Protein 4EZI (pdb70)

Secondary structure (DSSP, 8-state):
--EEEEEEEEEE-HHHHHHHHH---GGGSPP---EEEEEEEEEEE-TTS-EEEEEEEE---S-SSPEEEEEEE-----STT-SGGG--GGGHHHHIIIIIIT-------TTSTT---SS--TT-HHHHHHHHH--HHHHHHHHHTT--EEEEEEEEEETHHHHHHH----TTT-TTS---EEEEES----TTT--------TTHHHHHHHHHHHHHHHH--SS-HHHHBPTTHHHHHHH----S-HHHHHHHS-SSGGGGB-HHHHHHHHTT-STTHHHHHHHH----S--SS-EEEEE-TT-SSS-HHHH--HHHHHTT-S-EEEEES-SS--TTTTHHHHHHHHHHHHHHHHTS---

Nearest PDB structures (foldseek):
  4ezi-assembly1_A  TM=1.001E+00  e=1.365E-72  Legionella pneumophila subsp. pneumophila str. Philadelphia 1
  3h2j-assembly1_A  TM=8.726E-01  e=7.193E-25  Xanthomonas oryzae pv. oryzae
  2veo-assembly2_B  TM=7.414E-01  e=3.926E-15  Moesziomyces antarcticus
  3guu-assembly2_B  TM=7.301E-01  e=1.792E-14  Moesziomyces antarcticus
  6fvj-assembly5_E  TM=6.079E-01  e=6.334E-04  Mycobacterium tuberculosis

Sequence (359 aa):
EKLVVNNYYIALGEFSRRETAEEIALKKPPLDDTLTVVHYDLQLYKINNYKTQSPDGNLTIASGLVAPIHPVGQVGIISYQHGTRFERNDVPSRNNEKKNYIYLAAYGNSAGYTVPDYLGLGDNEELTLHPYVQAETLASSSIDLFFAAKELANRLHYPISDKLYLAGYSEGGFSTIVFELAKEYPDLPVSAVAPGSAPYGWEETHFVLEPGPRATAYLAYFFYSLQTYKSSYWSGFDEIFAPPYNTLIPELDGYHAVDDEILQQALPQDPLLIFQPKKFFSSNNGGIIIISSKKTDRNTEIILKINFNHYDFKPTAPLLLVGTKGDRDVPYAGAEAYHSFRKYSDFVWIKSVSDALDHVQAHPFVLKEQVDFFKQFERQEEAN

Radius of gyration: 19.73 Å; Cα contacts (8 Å, |Δi|>4): 801; chains: 1; bounding box: 40×54×50 Å

Structure (mmCIF, N/CA/C/O backbone):
data_4EZI
#
_entry.id   4EZI
#
_cell.length_a   50.875
_cell.length_b   63.488
_cell.length_c   114.549
_cell.angle_alpha   90.000
_cell.angle_beta   90.000
_cell.angle_gamma   90.000
#
_symmetry.space_group_name_H-M   'P 21 21 21'
#
loop_
_entity.id
_entity.type
_entity.pdbx_description
1 polymer 'Uncharacterized protein'
2 non-polymer DI(HYDROXYETHYL)ETHER
3 non-polymer 'CHLORIDE ION'
4 water water
#
loop_
_atom_site.group_PDB
_atom_site.id
_atom_site.type_symbol
_atom_site.label_atom_id
_atom_site.label_alt_id
_atom_site.label_comp_id
_atom_site.label_asym_id
_atom_site.label_entity_id
_atom_site.label_seq_id
_atom_site.pdbx_PDB_ins_code
_atom_site.Cartn_x
_atom_site.Cartn_y
_atom_site.Cartn_z
_atom_site.occupancy
_atom_site.B_iso_or_equiv
_atom_site.auth_seq_id
_atom_site.auth_comp_id
_atom_site.auth_asym_id
_atom_site.auth_atom_id
_atom_site.pdbx_PDB_model_num
ATOM 1 N N . GLU A 1 6 ? 21.745 63.039 -3.921 1.00 27.43 32 GLU A N 1
ATOM 2 C CA . GLU A 1 6 ? 21.937 64.263 -3.074 1.00 23.82 32 GLU A CA 1
ATOM 3 C C . GLU A 1 6 ? 21.977 63.863 -1.594 1.00 21.47 32 GLU A C 1
ATOM 4 O O . GLU A 1 6 ? 21.072 63.169 -1.116 1.00 25.40 32 GLU A O 1
ATOM 6 N N . LYS A 1 7 ? 23.018 64.281 -0.877 1.00 15.45 33 LYS A N 1
ATOM 7 C CA . LYS A 1 7 ? 23.114 63.998 0.569 1.00 13.68 33 LYS A CA 1
ATOM 8 C C . LYS A 1 7 ? 22.606 65.112 1.440 1.00 11.79 33 LYS A C 1
ATOM 9 O O . LYS A 1 7 ? 22.128 64.860 2.545 1.00 12.82 33 LYS A O 1
ATOM 15 N N . LEU A 1 8 ? 22.738 66.356 0.989 1.00 12.11 34 LEU A N 1
ATOM 16 C CA . LEU A 1 8 ? 22.315 67.499 1.795 1.00 11.42 34 LEU A CA 1
ATOM 17 C C . LEU A 1 8 ? 20.809 67.581 1.916 1.00 12.73 34 LEU A C 1
ATOM 18 O O . LEU A 1 8 ? 20.107 67.626 0.895 1.00 15.45 34 LEU A O 1
ATOM 23 N N . VAL A 1 9 ? 20.298 67.584 3.138 1.00 11.85 35 VAL A N 1
ATOM 24 C CA A VAL A 1 9 ? 18.867 67.621 3.495 0.50 11.90 35 VAL A CA 1
ATOM 25 C CA B VAL A 1 9 ? 18.847 67.730 3.279 0.50 12.57 35 VAL A CA 1
ATOM 26 C C . VAL A 1 9 ? 18.389 69.031 3.900 1.00 12.59 35 VAL A C 1
ATOM 27 O O . VAL A 1 9 ? 17.295 69.458 3.580 1.00 15.81 35 VAL A O 1
ATOM 34 N N A ASN A 1 10 ? 19.163 69.705 4.711 0.50 12.57 36 ASN A N 1
ATOM 35 N N B ASN A 1 10 ? 19.257 69.716 4.662 0.50 10.58 36 ASN A N 1
ATOM 36 C CA A ASN A 1 10 ? 18.810 71.063 5.001 0.50 12.99 36 ASN A CA 1
ATOM 37 C CA B ASN A 1 10 ? 18.937 70.999 5.345 0.50 9.70 36 ASN A CA 1
ATOM 38 C C A ASN A 1 10 ? 19.915 71.696 5.742 0.50 10.99 36 ASN A C 1
ATOM 39 C C B ASN A 1 10 ? 20.252 71.799 5.610 0.50 9.99 36 ASN A C 1
ATOM 40 O O A ASN A 1 10 ? 20.856 71.023 6.157 0.50 9.68 36 ASN A O 1
ATOM 41 O O B ASN A 1 10 ? 21.313 71.207 5.826 0.50 9.04 36 ASN A O 1
ATOM 50 N N A TYR A 1 11 ? 19.811 73.000 5.869 0.50 9.71 37 TYR A N 1
ATOM 51 N N B TYR A 1 11 ? 20.196 73.127 5.529 0.50 11.52 37 TYR A N 1
ATOM 52 C CA A TYR A 1 11 ? 20.823 73.766 6.518 0.50 9.49 37 TYR A CA 1
ATOM 53 C CA B TYR A 1 11 ? 21.248 74.006 6.082 0.50 12.30 37 TYR A CA 1
ATOM 54 C C A TYR A 1 11 ? 20.288 75.016 7.123 0.50 10.05 37 TYR A C 1
ATOM 55 C C B TYR A 1 11 ? 20.634 75.246 6.801 0.50 13.49 37 TYR A C 1
ATOM 56 O O A TYR A 1 11 ? 19.187 75.489 6.778 0.50 9.33 37 TYR A O 1
ATOM 57 O O B TYR A 1 11 ? 19.752 75.897 6.229 0.50 14.48 37 TYR A O 1
ATOM 74 N N . ILE A 1 12 ? 21.090 75.551 8.037 1.00 12.60 38 ILE A N 1
ATOM 75 C CA . ILE A 1 12 ? 20.725 76.753 8.812 1.00 13.62 38 ILE A CA 1
ATOM 76 C C . ILE A 1 12 ? 21.998 77.618 8.886 1.00 12.74 38 ILE A C 1
ATOM 77 O O . ILE A 1 12 ? 23.058 77.126 9.263 1.00 10.90 38 ILE A O 1
ATOM 82 N N . ALA A 1 13 ? 21.887 78.899 8.551 1.00 12.69 39 ALA A N 1
ATOM 83 C CA . ALA A 1 13 ? 22.965 79.849 8.745 1.00 11.91 39 ALA A CA 1
ATOM 84 C C . ALA A 1 13 ? 23.085 80.193 10.228 1.00 12.44 39 ALA A C 1
ATOM 85 O O . ALA A 1 13 ? 22.084 80.486 10.890 1.00 14.41 39 ALA A O 1
ATOM 87 N N . LEU A 1 14 ? 24.312 80.147 10.746 1.00 9.96 40 LEU A N 1
ATOM 88 C CA . LEU A 1 14 ? 24.594 80.398 12.154 1.00 10.41 40 LEU A CA 1
ATOM 89 C C . LEU A 1 14 ? 25.323 81.707 12.397 1.00 11.28 40 LEU A C 1
ATOM 90 O O . LEU A 1 14 ? 25.829 81.937 13.492 1.00 15.57 40 LEU A O 1
ATOM 95 N N . GLY A 1 15 ? 25.387 82.566 11.407 1.00 13.85 41 GLY A N 1
ATOM 96 C CA . GLY A 1 15 ? 26.067 83.826 11.567 1.00 13.29 41 GLY A CA 1
ATOM 97 C C . GLY A 1 15 ? 27.541 83.687 11.244 1.00 11.70 41 GLY A C 1
ATOM 98 O O . GLY A 1 15 ? 28.005 82.683 10.688 1.00 14.20 41 GLY A O 1
ATOM 99 N N . GLU A 1 16 ? 28.279 84.734 11.587 1.00 11.15 42 GLU A N 1
ATOM 100 C CA . GLU A 1 16 ? 29.692 84.802 11.289 1.00 12.32 42 GLU A CA 1
ATOM 101 C C . GLU A 1 16 ? 30.585 84.425 12.469 1.00 11.79 42 GLU A C 1
ATOM 102 O O . GLU A 1 16 ? 30.131 84.345 13.630 1.00 13.76 42 GLU A O 1
ATOM 108 N N . PHE A 1 17 ? 31.836 84.145 12.130 1.00 9.57 43 PHE A N 1
ATOM 109 C CA . PHE A 1 17 ? 32.881 83.907 13.091 1.00 9.49 43 PHE A CA 1
ATOM 110 C C . PHE A 1 17 ? 34.054 84.790 12.674 1.00 9.94 43 PHE A C 1
ATOM 111 O O . PHE A 1 17 ? 34.752 84.518 11.693 1.00 9.98 43 PHE A O 1
ATOM 119 N N . SER A 1 18 ? 34.230 85.884 13.406 1.00 9.89 44 SER A N 1
ATOM 120 C CA . SER A 1 18 ? 35.123 86.946 12.998 1.00 10.78 44 SER A CA 1
ATOM 121 C C . SER A 1 18 ? 36.591 86.664 13.276 1.00 10.03 44 SER A C 1
ATOM 122 O O . SER A 1 18 ? 36.952 85.874 14.133 1.00 10.27 44 SER A O 1
ATOM 125 N N . ARG A 1 19 ? 37.433 87.391 12.552 1.00 10.83 45 ARG A N 1
ATOM 126 C CA A ARG A 1 19 ? 38.883 87.436 12.770 0.50 12.96 45 ARG A CA 1
ATOM 127 C CA B ARG A 1 19 ? 38.858 87.269 12.797 0.50 12.58 45 ARG A CA 1
ATOM 128 C C . ARG A 1 19 ? 39.215 87.699 14.215 1.00 12.10 45 ARG A C 1
ATOM 129 O O . ARG A 1 19 ? 40.117 87.121 14.794 1.00 12.48 45 ARG A O 1
ATOM 144 N N . GLU A 1 20 ? 38.486 88.641 14.780 1.00 11.78 46 GLU A N 1
ATOM 145 C CA . GLU A 1 20 ? 38.766 89.081 16.147 1.00 12.58 46 GLU A CA 1
ATOM 146 C C . GLU A 1 20 ? 38.460 87.989 17.173 1.00 11.26 46 GLU A C 1
ATOM 147 O O . GLU A 1 20 ? 39.254 87.722 18.084 1.00 12.02 46 GLU A O 1
ATOM 153 N N . THR A 1 21 ? 37.334 87.310 16.995 1.00 10.80 47 THR A N 1
ATOM 154 C CA . THR A 1 21 ? 36.961 86.168 17.859 1.00 10.09 47 THR A CA 1
ATOM 155 C C . THR A 1 21 ? 37.974 85.020 17.700 1.00 9.26 47 THR A C 1
ATOM 156 O O . THR A 1 21 ? 38.407 84.411 18.688 1.00 10.25 47 THR A O 1
ATOM 160 N N . ALA A 1 22 ? 38.414 84.789 16.466 1.00 10.00 48 ALA A N 1
ATOM 161 C CA . ALA A 1 22 ? 39.406 83.775 16.171 1.00 9.71 48 ALA A CA 1
ATOM 162 C C . ALA A 1 22 ? 40.725 84.075 16.856 1.00 10.23 48 ALA A C 1
ATOM 163 O O . ALA A 1 22 ? 41.352 83.182 17.433 1.00 10.73 48 ALA A O 1
ATOM 165 N N . GLU A 1 23 ? 41.171 85.333 16.788 1.00 11.80 49 GLU A N 1
ATOM 166 C CA A GLU A 1 23 ? 42.436 85.740 17.404 0.50 12.73 49 GLU A CA 1
ATOM 167 C CA B GLU A 1 23 ? 42.452 85.717 17.394 0.50 12.98 49 GLU A CA 1
ATOM 168 C C . GLU A 1 23 ? 42.422 85.493 18.907 1.00 11.68 49 GLU A C 1
ATOM 169 O O . GLU A 1 23 ? 43.388 84.997 19.475 1.00 12.94 49 GLU A O 1
ATOM 180 N N . ILE A 1 24 ? 41.318 85.826 19.556 1.00 11.30 50 ILE A N 1
ATOM 181 C CA . ILE A 1 24 ? 41.167 85.574 20.997 1.00 11.81 50 ILE A CA 1
ATOM 182 C C . ILE A 1 24 ? 41.275 84.095 21.307 1.00 11.40 50 ILE A C 1
ATOM 183 O O . ILE A 1 24 ? 41.936 83.702 22.266 1.00 11.84 50 ILE A O 1
ATOM 188 N N . ALA A 1 25 ? 40.666 83.253 20.472 1.00 9.99 51 ALA A N 1
ATOM 189 C CA . ALA A 1 25 ? 40.709 81.827 20.701 1.00 9.47 51 ALA A CA 1
ATOM 190 C C . ALA A 1 25 ? 42.113 81.268 20.514 1.00 9.62 51 ALA A C 1
ATOM 191 O O . ALA A 1 25 ? 42.563 80.417 21.299 1.00 10.47 51 ALA A O 1
ATOM 193 N N . LEU A 1 26 ? 42.822 81.748 19.491 1.00 9.10 52 LEU A N 1
ATOM 194 C CA . LEU A 1 26 ? 44.182 81.266 19.243 1.00 9.80 52 LEU A CA 1
ATOM 195 C C . LEU A 1 26 ? 45.126 81.644 20.383 1.00 9.67 52 LEU A C 1
ATOM 196 O O . LEU A 1 26 ? 45.994 80.881 20.754 1.00 10.01 52 LEU A O 1
ATOM 201 N N . LYS A 1 27 ? 44.960 82.831 20.937 1.00 10.47 53 LYS A N 1
ATOM 202 C CA . LYS A 1 27 ? 45.829 83.289 22.017 1.00 12.37 53 LYS A CA 1
ATOM 203 C C . LYS A 1 27 ? 45.697 82.425 23.265 1.00 10.82 53 LYS A C 1
ATOM 204 O O . LYS A 1 27 ? 46.643 82.332 24.044 1.00 14.28 53 LYS A O 1
ATOM 208 N N . LYS A 1 28 ? 44.557 81.777 23.459 1.00 11.59 54 LYS A N 1
ATOM 209 C CA . LYS A 1 28 ? 44.361 80.887 24.599 1.00 12.58 54 LYS A CA 1
ATOM 210 C C . LYS A 1 28 ? 45.108 79.545 24.482 1.00 12.00 54 LYS A C 1
ATOM 211 O O . LYS A 1 28 ? 45.204 78.826 25.491 1.00 15.20 54 LYS A O 1
ATOM 230 N N . PRO A 1 30 ? 48.547 78.393 22.993 1.00 10.95 56 PRO A N 1
ATOM 231 C CA . PRO A 1 30 ? 49.876 78.263 22.405 1.00 10.20 56 PRO A CA 1
ATOM 232 C C . PRO A 1 30 ? 50.170 76.796 22.009 1.00 9.62 56 PRO A C 1
ATOM 233 O O . PRO A 1 30 ? 49.812 75.870 22.752 1.00 11.01 56 PRO A O 1
ATOM 237 N N . PRO A 1 31 ? 50.843 76.568 20.868 1.00 9.43 57 PRO A N 1
ATOM 238 C CA . PRO A 1 31 ? 51.551 77.503 20.016 1.00 9.93 57 PRO A CA 1
ATOM 239 C C . PRO A 1 31 ? 50.709 78.052 18.849 1.00 10.39 57 PRO A C 1
ATOM 240 O O . PRO A 1 31 ? 51.250 78.624 17.912 1.00 10.43 57 PRO A O 1
ATOM 244 N N . LEU A 1 32 ? 49.386 77.894 18.916 1.00 9.75 58 LEU A N 1
ATOM 245 C CA . LEU A 1 32 ? 48.496 78.347 17.841 1.00 9.44 58 LEU A CA 1
ATOM 246 C C . LEU A 1 32 ? 48.398 79.871 17.795 1.00 9.57 58 LEU A C 1
ATOM 247 O O . LEU A 1 32 ? 47.959 80.443 16.801 1.00 9.71 58 LEU A O 1
ATOM 252 N N . ASP A 1 33 ? 48.808 80.512 18.875 1.00 10.19 59 ASP A N 1
ATOM 253 C CA A ASP A 1 33 ? 48.848 81.955 18.950 0.50 11.10 59 ASP A CA 1
ATOM 254 C CA B ASP A 1 33 ? 48.886 81.960 18.973 0.50 12.24 59 ASP A CA 1
ATOM 255 C C . ASP A 1 33 ? 49.828 82.561 17.929 1.00 11.30 59 ASP A C 1
ATOM 256 O O . ASP A 1 33 ? 49.774 83.756 17.659 1.00 15.47 59 ASP A O 1
ATOM 265 N N . THR A 1 34 ? 50.708 81.739 17.362 1.00 11.27 60 THR A N 1
ATOM 266 C CA . THR A 1 34 ? 51.654 82.186 16.355 1.00 13.23 60 THR A CA 1
ATOM 267 C C . THR A 1 34 ? 51.048 82.237 14.942 1.00 13.59 60 THR A C 1
ATOM 268 O O . THR A 1 34 ? 51.692 82.732 14.012 1.00 16.32 60 THR A O 1
ATOM 272 N N . LEU A 1 35 ? 49.835 81.725 14.760 1.00 11.87 61 LEU A N 1
ATOM 273 C CA . LEU A 1 35 ? 49.171 81.791 13.453 1.00 11.72 61 LEU A CA 1
ATOM 274 C C . LEU A 1 35 ? 48.619 83.190 13.235 1.00 13.12 61 LEU A C 1
ATOM 275 O O . LEU A 1 35 ? 48.168 83.839 14.172 1.00 16.88 61 LEU A O 1
ATOM 280 N N . THR A 1 36 ? 48.658 83.641 11.995 1.00 12.57 62 THR A N 1
ATOM 281 C CA . THR A 1 36 ? 48.101 84.919 11.590 1.00 13.68 62 THR A CA 1
ATOM 282 C C . THR A 1 36 ? 46.682 84.713 11.050 1.00 11.64 62 THR A C 1
ATOM 283 O O . THR A 1 36 ? 46.448 83.799 10.262 1.00 12.20 62 THR A O 1
ATOM 287 N N . VAL A 1 37 ? 45.754 85.560 11.487 1.00 12.38 63 VAL A N 1
ATOM 288 C CA A VAL A 1 37 ? 44.366 85.492 11.018 0.50 11.48 63 VAL A CA 1
ATOM 289 C CA B VAL A 1 37 ? 44.378 85.486 11.019 0.50 11.19 63 VAL A CA 1
ATOM 290 C C . VAL A 1 37 ? 44.187 86.407 9.809 1.00 11.84 63 VAL A C 1
ATOM 291 O O . VAL A 1 37 ? 44.644 87.554 9.808 1.00 14.04 63 VAL A O 1
ATOM 298 N N . HIS A 1 38 ? 43.524 85.889 8.778 1.00 10.92 64 HIS A N 1
ATOM 299 C CA . HIS A 1 38 ? 43.311 86.598 7.513 1.00 10.92 64 HIS A CA 1
ATOM 300 C C . HIS A 1 38 ? 41.847 86.754 7.106 1.00 10.96 64 HIS A C 1
ATOM 301 O O . HIS A 1 38 ? 41.571 87.567 6.231 1.00 12.32 64 HIS A O 1
ATOM 308 N N . TYR A 1 39 ? 40.926 85.985 7.711 1.00 10.39 65 TYR A N 1
ATOM 309 C CA . TYR A 1 39 ? 39.531 85.895 7.247 1.00 10.66 65 TYR A CA 1
ATOM 310 C C . TYR A 1 39 ? 38.529 85.916 8.359 1.00 10.05 65 TYR A C 1
ATOM 311 O O . TYR A 1 39 ? 38.842 85.494 9.476 1.00 10.51 65 TYR A O 1
ATOM 320 N N . ASP A 1 40 ? 37.339 86.420 8.021 1.00 10.25 66 ASP A N 1
ATOM 321 C CA . ASP A 1 40 ? 36.119 86.124 8.763 1.00 10.17 66 ASP A CA 1
ATOM 322 C C . ASP A 1 40 ? 35.459 84.904 8.095 1.00 10.11 66 ASP A C 1
ATOM 323 O O . ASP A 1 40 ? 35.630 84.697 6.891 1.00 10.86 66 ASP A O 1
ATOM 328 N N . LEU A 1 41 ? 34.692 84.120 8.856 1.00 9.79 67 LEU A N 1
ATOM 329 C CA . LEU A 1 41 ? 33.986 82.951 8.290 1.00 9.60 67 LEU A CA 1
ATOM 330 C C . LEU A 1 41 ? 32.482 83.132 8.373 1.00 9.21 67 LEU A C 1
ATOM 331 O O . LEU A 1 41 ? 31.980 83.738 9.328 1.00 10.60 67 LEU A O 1
ATOM 336 N N . GLN A 1 42 ? 31.756 82.565 7.403 1.00 8.37 68 GLN A N 1
ATOM 337 C CA . GLN A 1 42 ? 30.317 82.334 7.508 1.00 8.96 68 GLN A CA 1
ATOM 338 C C . GLN A 1 42 ? 30.104 80.869 7.908 1.00 7.27 68 GLN A C 1
ATOM 339 O O . GLN A 1 42 ? 30.709 79.956 7.325 1.00 8.38 68 GLN A O 1
ATOM 345 N N . LEU A 1 43 ? 29.229 80.656 8.890 1.00 8.56 69 LEU A N 1
ATOM 346 C CA . LEU A 1 43 ? 28.958 79.341 9.434 1.00 7.94 69 LEU A CA 1
ATOM 347 C C . LEU A 1 43 ? 27.578 78.831 9.046 1.00 8.33 69 LEU A C 1
ATOM 348 O O . LEU A 1 43 ? 26.606 79.593 9.072 1.00 8.85 69 LEU A O 1
ATOM 353 N N . TYR A 1 44 ? 27.517 77.520 8.786 1.00 8.38 70 TYR A N 1
ATOM 354 C CA . TYR A 1 44 ? 26.279 76.804 8.525 1.00 8.07 70 TYR A CA 1
ATOM 355 C C . TYR A 1 44 ? 26.279 75.511 9.308 1.00 7.55 70 TYR A C 1
ATOM 356 O O . TYR A 1 44 ? 27.294 74.796 9.344 1.00 8.10 70 TYR A O 1
ATOM 365 N N . LYS A 1 45 ? 25.137 75.181 9.908 1.00 8.17 71 LYS A N 1
ATOM 366 C CA . LYS A 1 45 ? 24.889 73.822 10.393 1.00 8.33 71 LYS A CA 1
ATOM 367 C C . LYS A 1 45 ? 24.091 73.090 9.329 1.00 8.11 71 LYS A C 1
ATOM 368 O O . LYS A 1 45 ? 23.069 73.621 8.843 1.00 10.10 71 LYS A O 1
ATOM 374 N N . ILE A 1 46 ? 24.560 71.903 8.953 1.00 8.35 72 ILE A N 1
ATOM 375 C CA . ILE A 1 46 ? 23.887 71.131 7.934 1.00 8.88 72 ILE A CA 1
ATOM 376 C C . ILE A 1 46 ? 23.408 69.796 8.487 1.00 7.73 72 ILE A C 1
ATOM 377 O O . ILE A 1 46 ? 23.950 69.266 9.447 1.00 8.97 72 ILE A O 1
ATOM 382 N N . ASN A 1 47 ? 22.396 69.264 7.810 1.00 8.74 73 ASN A N 1
ATOM 383 C CA A ASN A 1 47 ? 21.916 67.916 8.009 0.50 8.74 73 ASN A CA 1
ATOM 384 C CA B ASN A 1 47 ? 21.868 67.917 8.013 0.50 9.19 73 ASN A CA 1
ATOM 385 C C . ASN A 1 47 ? 22.020 67.160 6.698 1.00 9.36 73 ASN A C 1
ATOM 386 O O . ASN A 1 47 ? 21.757 67.735 5.618 1.00 9.90 73 ASN A O 1
ATOM 395 N N . TYR A 1 48 ? 22.404 65.894 6.774 1.00 8.91 74 TYR A N 1
ATOM 396 C CA . TYR A 1 48 ? 22.709 65.124 5.583 1.00 8.51 74 TYR A CA 1
ATOM 397 C C . TYR A 1 48 ? 22.377 63.653 5.779 1.00 8.54 74 TYR A C 1
ATOM 398 O O . TYR A 1 48 ? 22.340 63.125 6.897 1.00 9.53 74 TYR A O 1
ATOM 407 N N . LYS A 1 49 ? 22.183 62.978 4.654 1.00 9.87 75 LYS A N 1
ATOM 408 C CA . LYS A 1 49 ? 21.865 61.544 4.619 1.00 9.44 75 LYS A CA 1
ATOM 409 C C . LYS A 1 49 ? 23.112 60.690 4.749 1.00 9.71 75 LYS A C 1
ATOM 410 O O . LYS A 1 49 ? 24.103 60.904 4.056 1.00 11.73 75 LYS A O 1
ATOM 416 N N . THR A 1 50 ? 23.015 59.676 5.594 1.00 9.88 76 THR A N 1
ATOM 417 C CA . THR A 1 50 ? 24.097 58.712 5.726 1.00 9.48 76 THR A CA 1
ATOM 418 C C . THR A 1 50 ? 23.525 57.393 6.256 1.00 9.78 76 THR A C 1
ATOM 419 O O . THR A 1 50 ? 22.337 57.285 6.509 1.00 12.61 76 THR A O 1
ATOM 423 N N . GLN A 1 51 ? 24.361 56.373 6.417 1.00 10.40 77 GLN A N 1
ATOM 424 C CA . GLN A 1 51 ? 23.886 55.061 6.876 1.00 11.50 77 GLN A CA 1
ATOM 425 C C . GLN A 1 51 ? 24.171 54.818 8.353 1.00 10.01 77 GLN A C 1
ATOM 426 O O . GLN A 1 51 ? 25.239 55.141 8.872 1.00 10.75 77 GLN A O 1
ATOM 432 N N . SER A 1 52 ? 23.226 54.190 9.023 1.00 9.88 78 SER A N 1
ATOM 433 C CA . SER A 1 52 ? 23.386 53.832 10.436 1.00 10.44 78 SER A CA 1
ATOM 434 C C . SER A 1 52 ? 24.231 52.558 10.561 1.00 9.78 78 SER A C 1
ATOM 435 O O . SER A 1 52 ? 24.491 51.886 9.576 1.00 10.52 78 SER A O 1
ATOM 438 N N . PRO A 1 53 ? 24.610 52.161 11.792 1.00 10.13 79 PRO A N 1
ATOM 439 C CA . PRO A 1 53 ? 25.317 50.894 11.978 1.00 9.93 79 PRO A CA 1
ATOM 440 C C . PRO A 1 53 ? 24.549 49.682 11.444 1.00 11.19 79 PRO A C 1
ATOM 441 O O . PRO A 1 53 ? 25.178 48.724 11.041 1.00 13.12 79 PRO A O 1
ATOM 445 N N . ASP A 1 54 ? 23.216 49.748 11.438 1.00 11.79 80 ASP A N 1
ATOM 446 C CA . ASP A 1 54 ? 22.358 48.674 10.921 1.00 13.95 80 ASP A CA 1
ATOM 447 C C . ASP A 1 54 ? 22.064 48.789 9.417 1.00 13.97 80 ASP A C 1
ATOM 448 O O . ASP A 1 54 ? 21.316 47.977 8.882 1.00 16.98 80 ASP A O 1
ATOM 453 N N . GLY A 1 55 ? 22.658 49.761 8.737 1.00 13.06 81 GLY A N 1
ATOM 454 C CA . GLY A 1 55 ? 22.510 49.896 7.288 1.00 14.81 81 GLY A CA 1
ATOM 455 C C . GLY A 1 55 ? 21.187 50.502 6.873 1.00 16.02 81 GLY A C 1
ATOM 456 O O . GLY A 1 55 ? 20.629 50.130 5.833 1.00 18.79 81 GLY A O 1
ATOM 457 N N . ASN A 1 56 ? 20.663 51.411 7.678 1.00 13.20 82 ASN A N 1
ATOM 458 C CA . ASN A 1 56 ? 19.457 52.163 7.348 1.00 13.71 82 ASN A CA 1
ATOM 459 C C . ASN A 1 56 ? 19.793 53.642 7.200 1.00 12.91 82 ASN A C 1
ATOM 460 O O . ASN A 1 56 ? 20.744 54.167 7.799 1.00 12.62 82 ASN A O 1
ATOM 465 N N . LEU A 1 57 ? 18.942 54.353 6.475 1.00 12.31 83 LEU A N 1
ATOM 466 C CA . LEU A 1 57 ? 19.103 55.789 6.342 1.00 12.21 83 LEU A CA 1
ATOM 467 C C . LEU A 1 57 ? 18.964 56.460 7.702 1.00 11.36 83 LEU A C 1
ATOM 468 O O . LEU A 1 57 ? 18.066 56.147 8.478 1.00 13.30 83 LEU A O 1
ATOM 473 N N . THR A 1 58 ? 19.871 57.399 7.972 1.00 10.72 84 THR A N 1
ATOM 474 C CA . THR A 1 58 ? 19.799 58.254 9.151 1.00 10.52 84 THR A CA 1
ATOM 475 C C . THR A 1 58 ? 20.291 59.649 8.759 1.00 10.02 84 THR A C 1
ATOM 476 O O . THR A 1 58 ? 21.103 59.763 7.843 1.00 11.29 84 THR A O 1
ATOM 480 N N . ILE A 1 59 ? 19.758 60.674 9.417 1.00 9.87 85 ILE A N 1
ATOM 481 C CA . ILE A 1 59 ? 20.078 62.065 9.074 1.00 9.81 85 ILE A CA 1
ATOM 482 C C . ILE A 1 59 ? 21.008 62.609 10.157 1.00 8.41 85 ILE A C 1
ATOM 483 O O . ILE A 1 59 ? 20.636 62.711 11.319 1.00 9.47 85 ILE A O 1
ATOM 488 N N . ALA A 1 60 ? 22.228 62.932 9.755 1.00 8.58 86 ALA A N 1
ATOM 489 C CA . ALA A 1 60 ? 23.273 63.374 10.667 1.00 7.96 86 ALA A CA 1
ATOM 490 C C . ALA A 1 60 ? 23.567 64.866 10.459 1.00 8.25 86 ALA A C 1
ATOM 491 O O . ALA A 1 60 ? 23.056 65.478 9.527 1.00 8.39 86 ALA A O 1
ATOM 493 N N . SER A 1 61 ? 24.364 65.444 11.357 1.00 7.44 87 SER A N 1
ATOM 494 C CA . SER A 1 61 ? 24.628 66.884 11.352 1.00 7.53 87 SER A CA 1
ATOM 495 C C . SER A 1 61 ? 26.111 67.207 11.408 1.00 6.88 87 SER A C 1
ATOM 496 O O . SER A 1 61 ? 26.932 66.351 11.763 1.00 6.90 87 SER A O 1
ATOM 499 N N . GLY A 1 62 ? 26.461 68.446 11.107 1.00 7.38 88 GLY A N 1
ATOM 500 C CA . GLY A 1 62 ? 27.804 68.943 11.252 1.00 7.96 88 GLY A CA 1
ATOM 501 C C . GLY A 1 62 ? 27.879 70.402 10.888 1.00 6.79 88 GLY A C 1
ATOM 502 O O . GLY A 1 62 ? 26.841 71.030 10.576 1.00 7.33 88 GLY A O 1
ATOM 503 N N . LEU A 1 63 ? 29.081 70.961 10.966 1.00 6.57 89 LEU A N 1
ATOM 504 C CA . LEU A 1 63 ? 29.358 72.360 10.722 1.00 6.96 89 LEU A CA 1
ATOM 505 C C . LEU A 1 63 ? 30.153 72.540 9.440 1.00 6.38 89 LEU A C 1
ATOM 506 O O . LEU A 1 63 ? 31.099 71.798 9.174 1.00 7.36 89 LEU A O 1
ATOM 511 N N . VAL A 1 64 ? 29.798 73.576 8.677 1.00 6.97 90 VAL A N 1
ATOM 512 C CA . VAL A 1 64 ? 30.608 74.040 7.557 1.00 7.59 90 VAL A CA 1
ATOM 513 C C . VAL A 1 64 ? 30.929 75.520 7.772 1.00 7.63 90 VAL A C 1
ATOM 514 O O . VAL A 1 64 ? 30.043 76.325 8.055 1.00 8.91 90 VAL A O 1
ATOM 518 N N . ALA A 1 65 ? 32.196 75.889 7.647 1.00 7.77 91 ALA A N 1
ATOM 519 C CA . ALA A 1 65 ? 32.663 77.258 7.827 1.00 8.11 91 ALA A CA 1
ATOM 520 C C . ALA A 1 65 ? 33.414 77.703 6.586 1.00 8.32 91 ALA A C 1
ATOM 521 O O . ALA A 1 65 ? 34.357 77.044 6.164 1.00 10.23 91 ALA A O 1
ATOM 531 N N . PRO A 1 67 ? 35.437 80.741 4.620 1.00 9.97 93 PRO A N 1
ATOM 532 C CA . PRO A 1 67 ? 36.089 82.059 4.569 1.00 10.73 93 PRO A CA 1
ATOM 533 C C . PRO A 1 67 ? 35.372 83.009 3.612 1.00 10.21 93 PRO A C 1
ATOM 534 O O . PRO A 1 67 ? 35.047 82.651 2.482 1.00 10.66 93 PRO A O 1
ATOM 538 N N . ILE A 1 68 ? 35.134 84.217 4.097 1.00 10.12 94 ILE A N 1
ATOM 539 C CA . ILE A 1 68 ? 34.468 85.253 3.323 1.00 12.24 94 ILE A CA 1
ATOM 540 C C . ILE A 1 68 ? 35.611 86.055 2.598 1.00 13.52 94 ILE A C 1
ATOM 541 O O . ILE A 1 68 ? 36.628 86.397 3.176 1.00 16.11 94 ILE A O 1
ATOM 546 N N . HIS A 1 69 ? 35.431 86.316 1.333 1.00 17.59 95 HIS A N 1
ATOM 547 C CA . HIS A 1 69 ? 36.424 87.020 0.536 1.00 15.46 95 HIS A CA 1
ATOM 548 C C . HIS A 1 69 ? 37.782 86.325 0.442 1.00 13.40 95 HIS A C 1
ATOM 549 O O . HIS A 1 69 ? 38.822 86.925 0.744 1.00 15.31 95 HIS A O 1
ATOM 556 N N . PRO A 1 70 ? 37.787 85.070 -0.017 1.00 12.36 96 PRO A N 1
ATOM 557 C CA . PRO A 1 70 ? 39.057 84.384 -0.154 1.00 13.09 96 PRO A CA 1
ATOM 558 C C . PRO A 1 70 ? 39.986 85.088 -1.163 1.00 12.54 96 PRO A C 1
ATOM 559 O O . PRO A 1 70 ? 39.519 85.583 -2.186 1.00 16.55 96 PRO A O 1
ATOM 563 N N . VAL A 1 71 ? 41.273 85.123 -0.845 1.00 13.38 97 VAL A N 1
ATOM 564 C CA . VAL A 1 71 ? 42.299 85.747 -1.723 1.00 14.51 97 VAL A CA 1
ATOM 565 C C . VAL A 1 71 ? 42.798 84.731 -2.762 1.00 14.77 97 VAL A C 1
ATOM 566 O O . VAL A 1 71 ? 43.136 85.060 -3.906 1.00 15.07 97 VAL A O 1
ATOM 570 N N . GLY A 1 72 ? 42.819 83.472 -2.361 1.00 18.24 98 GLY A N 1
ATOM 571 C CA . GLY A 1 72 ? 43.168 82.383 -3.260 1.00 18.77 98 GLY A CA 1
ATOM 572 C C . GLY A 1 72 ? 41.987 81.450 -3.460 1.00 19.93 98 GLY A C 1
ATOM 573 O O . GLY A 1 72 ? 40.874 81.661 -2.922 1.00 23.05 98 GLY A O 1
ATOM 574 N N . GLN A 1 73 ? 42.208 80.395 -4.224 1.00 18.84 99 GLN A N 1
ATOM 575 C CA . GLN A 1 73 ? 41.163 79.386 -4.402 1.00 18.15 99 GLN A CA 1
ATOM 576 C C . GLN A 1 73 ? 41.130 78.536 -3.139 1.00 15.05 99 GLN A C 1
ATOM 577 O O . GLN A 1 73 ? 42.169 78.223 -2.580 1.00 17.76 99 GLN A O 1
ATOM 583 N N . VAL A 1 74 ? 39.929 78.200 -2.682 1.00 12.15 100 VAL A N 1
ATOM 584 C CA . VAL A 1 74 ? 39.704 77.657 -1.346 1.00 10.28 100 VAL A CA 1
ATOM 585 C C . VAL A 1 74 ? 39.734 76.144 -1.340 1.00 9.75 100 VAL A C 1
ATOM 586 O O . VAL A 1 74 ? 38.928 75.481 -1.976 1.00 11.32 100 VAL A O 1
ATOM 590 N N . GLY A 1 75 ? 40.671 75.597 -0.584 1.00 9.04 101 GLY A N 1
ATOM 591 C CA . GLY A 1 75 ? 40.738 74.157 -0.322 1.00 9.66 101 GLY A CA 1
ATOM 592 C C . GLY A 1 75 ? 39.780 73.776 0.791 1.00 8.91 101 GLY A C 1
ATOM 593 O O . GLY A 1 75 ? 39.319 74.634 1.555 1.00 9.86 101 GLY A O 1
ATOM 594 N N . ILE A 1 76 ? 39.486 72.478 0.904 1.00 8.60 102 ILE A N 1
ATOM 595 C CA . ILE A 1 76 ? 38.625 71.951 1.965 1.00 8.54 102 ILE A CA 1
ATOM 596 C C . ILE A 1 76 ? 39.438 71.155 2.958 1.00 8.25 102 ILE A C 1
ATOM 597 O O . ILE A 1 76 ? 40.247 70.339 2.560 1.00 9.17 102 ILE A O 1
ATOM 602 N N . ILE A 1 77 ? 39.191 71.394 4.245 1.00 7.64 103 ILE A N 1
ATOM 603 C CA . ILE A 1 77 ? 39.734 70.542 5.296 1.00 7.20 103 ILE A CA 1
ATOM 604 C C . ILE A 1 77 ? 38.562 69.894 6.026 1.00 7.67 103 ILE A C 1
ATOM 605 O O . ILE A 1 77 ? 37.622 70.584 6.444 1.00 7.74 103 ILE A O 1
ATOM 610 N N . SER A 1 78 ? 38.592 68.561 6.107 1.00 7.53 104 SER A N 1
ATOM 611 C CA . SER A 1 78 ? 37.599 67.809 6.867 1.00 6.80 104 SER A CA 1
ATOM 612 C C . SER A 1 78 ? 38.264 67.461 8.182 1.00 7.03 104 SER A C 1
ATOM 613 O O . SER A 1 78 ? 39.251 66.729 8.191 1.00 7.38 104 SER A O 1
ATOM 616 N N . TYR A 1 79 ? 37.722 67.982 9.275 1.00 7.21 105 TYR A N 1
ATOM 617 C CA . TYR A 1 79 ? 38.263 67.803 10.595 1.00 6.46 105 TYR A CA 1
ATOM 618 C C . TYR A 1 79 ? 37.303 66.943 11.439 1.00 6.83 105 TYR A C 1
ATOM 619 O O . TYR A 1 79 ? 36.158 67.341 11.662 1.00 7.43 105 TYR A O 1
ATOM 628 N N . GLN A 1 80 ? 37.843 65.831 11.936 1.00 6.39 106 GLN A N 1
ATOM 629 C CA . GLN A 1 80 ? 37.103 64.832 12.700 1.00 6.02 106 GLN A CA 1
ATOM 630 C C . GLN A 1 80 ? 37.451 64.970 14.182 1.00 6.71 106 GLN A C 1
ATOM 631 O O . GLN A 1 80 ? 38.588 64.742 14.607 1.00 6.81 106 GLN A O 1
ATOM 637 N N . HIS A 1 81 ? 36.457 65.325 14.979 1.00 6.28 107 HIS A N 1
ATOM 638 C CA . HIS A 1 81 ? 36.654 65.623 16.396 1.00 6.02 107 HIS A CA 1
ATOM 639 C C . HIS A 1 81 ? 36.954 64.403 17.257 1.00 6.32 107 HIS A C 1
ATOM 640 O O . HIS A 1 81 ? 36.679 63.262 16.880 1.00 7.17 107 HIS A O 1
ATOM 647 N N . GLY A 1 82 ? 37.469 64.667 18.450 1.00 6.53 108 GLY A N 1
ATOM 648 C CA . GLY A 1 82 ? 37.776 63.620 19.404 1.00 7.23 108 GLY A CA 1
ATOM 649 C C . GLY A 1 82 ? 36.575 63.150 20.210 1.00 7.28 108 GLY A C 1
ATOM 650 O O . GLY A 1 82 ? 35.431 63.449 19.894 1.00 7.41 108 GLY A O 1
ATOM 651 N N . THR A 1 83 ? 36.822 62.381 21.243 1.00 6.81 109 THR A N 1
ATOM 652 C CA . THR A 1 83 ? 35.726 61.742 21.993 1.00 6.48 10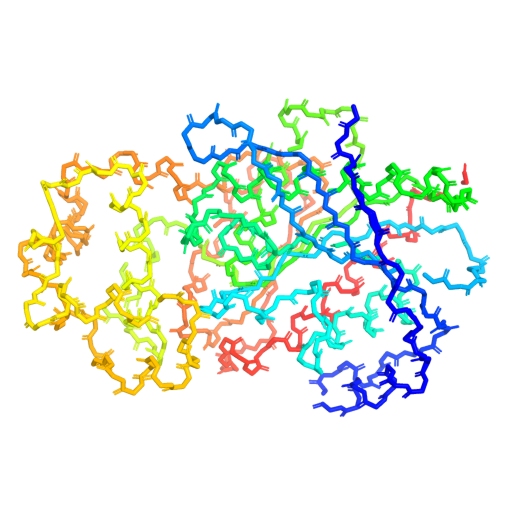9 THR A CA 1
ATOM 653 C C . THR A 1 83 ? 34.839 62.799 22.618 1.00 6.74 109 THR A C 1
ATOM 654 O O . THR A 1 83 ? 35.324 63.678 23.339 1.00 7.19 109 THR A O 1
ATOM 658 N N . ARG A 1 84 ? 33.542 62.679 22.357 1.00 6.65 110 ARG A N 1
ATOM 659 C CA . ARG A 1 84 ? 32.546 63.502 22.997 1.00 6.81 110 ARG A CA 1
ATOM 660 C C . ARG A 1 84 ? 31.493 62.590 23.593 1.00 7.21 110 ARG A C 1
ATOM 661 O O . ARG A 1 84 ? 30.944 61.730 22.907 1.00 8.22 110 ARG A O 1
ATOM 669 N N . PHE A 1 85 ? 31.240 62.794 24.875 1.00 8.01 111 PHE A N 1
ATOM 670 C CA . PHE A 1 85 ? 30.247 62.045 25.626 1.00 8.91 111 PHE A CA 1
ATOM 671 C C . PHE A 1 85 ? 28.895 62.770 25.708 1.00 9.70 111 PHE A C 1
ATOM 672 O O . PHE A 1 85 ? 27.907 62.165 26.152 1.00 13.36 111 PHE A O 1
ATOM 680 N N . GLU A 1 86 ? 28.889 64.058 25.378 1.00 9.35 112 GLU A N 1
ATOM 681 C CA . GLU A 1 86 ? 27.722 64.924 25.421 1.00 8.01 112 GLU A CA 1
ATOM 682 C C . GLU A 1 86 ? 27.205 65.165 24.019 1.00 7.95 112 GLU A C 1
ATOM 683 O O . GLU A 1 86 ? 27.955 65.577 23.103 1.00 8.51 112 GLU A O 1
ATOM 689 N N . ARG A 1 87 ? 25.909 64.951 23.839 1.00 7.53 113 ARG A N 1
ATOM 690 C CA . ARG A 1 87 ? 25.264 65.087 22.531 1.00 7.11 113 ARG A CA 1
ATOM 691 C C . ARG A 1 87 ? 25.561 66.440 21.878 1.00 6.66 113 ARG A C 1
ATOM 692 O O . ARG A 1 87 ? 25.802 66.537 20.683 1.00 7.08 113 ARG A O 1
ATOM 700 N N . ASN A 1 88 ? 25.471 67.496 22.685 1.00 6.89 114 ASN A N 1
ATOM 701 C CA . ASN A 1 88 ? 25.536 68.843 22.159 1.00 6.64 114 ASN A CA 1
ATOM 702 C C . ASN A 1 88 ? 26.942 69.445 22.128 1.00 7.15 114 ASN A C 1
ATOM 703 O O . ASN A 1 88 ? 27.113 70.551 21.612 1.00 7.74 114 ASN A O 1
ATOM 708 N N . ASP A 1 89 ? 27.942 68.708 22.607 1.00 6.97 115 ASP A N 1
ATOM 709 C CA . ASP A 1 89 ? 29.306 69.242 22.580 1.00 7.26 115 ASP A CA 1
ATOM 710 C C . ASP A 1 89 ? 30.006 68.816 21.295 1.00 6.73 115 ASP A C 1
ATOM 711 O O . ASP A 1 89 ? 30.966 68.033 21.316 1.00 7.99 115 ASP A O 1
ATOM 716 N N . VAL A 1 90 ? 29.492 69.295 20.165 1.00 6.54 116 VAL A N 1
ATOM 717 C CA . VAL A 1 90 ? 29.923 68.866 18.852 1.00 6.34 116 VAL A CA 1
ATOM 718 C C . VAL A 1 90 ? 29.975 70.089 17.935 1.00 6.13 116 VAL A C 1
ATOM 719 O O . VAL A 1 90 ? 29.320 71.104 18.223 1.00 6.34 116 VAL A O 1
ATOM 723 N N . PRO A 1 91 ? 30.692 69.992 16.810 1.00 6.20 117 PRO A N 1
ATOM 724 C CA . PRO A 1 91 ? 30.950 71.187 16.000 1.00 6.93 117 PRO A CA 1
ATOM 725 C C . PRO A 1 91 ? 29.717 71.960 15.511 1.00 6.89 117 PRO A C 1
ATOM 726 O O . PRO A 1 91 ? 29.784 73.174 15.393 1.00 7.24 117 PRO A O 1
ATOM 730 N N . SER A 1 92 ? 28.607 71.288 15.223 1.00 7.02 118 SER A N 1
ATOM 731 C CA . SER A 1 92 ? 27.449 72.015 14.722 1.00 6.70 118 SER A CA 1
ATOM 732 C C . SER A 1 92 ? 26.897 73.025 15.718 1.00 6.87 118 SER A C 1
ATOM 733 O O . SER A 1 92 ? 26.140 73.913 15.320 1.00 8.29 118 SER A O 1
ATOM 736 N N . ARG A 1 93 ? 27.262 72.905 17.001 1.00 6.62 119 ARG A N 1
ATOM 737 C CA . ARG A 1 93 ? 26.868 73.895 18.003 1.00 7.66 119 ARG A CA 1
ATOM 738 C C . ARG A 1 93 ? 27.855 75.049 18.120 1.00 7.27 119 ARG A C 1
ATOM 739 O O . ARG A 1 93 ? 27.539 76.064 18.735 1.00 7.88 119 ARG A O 1
ATOM 747 N N . ASN A 1 94 ? 29.053 74.876 17.574 1.00 7.14 120 ASN A N 1
ATOM 748 C CA . ASN A 1 94 ? 30.113 75.861 17.670 1.00 6.92 120 ASN A CA 1
ATOM 749 C C . ASN A 1 94 ? 30.196 76.584 19.021 1.00 6.98 120 ASN A C 1
ATOM 750 O O . ASN A 1 94 ? 30.111 77.811 19.088 1.00 7.36 120 ASN A O 1
ATOM 755 N N . ASN A 1 95 ? 30.465 75.808 20.068 1.00 7.41 121 ASN A N 1
ATOM 756 C CA . ASN A 1 95 ? 30.738 76.395 21.349 1.00 7.76 121 ASN A CA 1
ATOM 757 C C . ASN A 1 95 ? 32.205 76.858 21.401 1.00 7.89 121 ASN A C 1
ATOM 758 O O . ASN A 1 95 ? 32.981 76.671 20.461 1.00 7.64 121 ASN A O 1
ATOM 763 N N . GLU A 1 96 ? 32.572 77.531 22.489 1.00 9.18 122 GLU A N 1
ATOM 764 C CA . GLU A 1 96 ? 33.895 78.143 22.559 1.00 9.98 122 GLU A CA 1
ATOM 765 C C . GLU A 1 96 ? 35.019 77.098 22.434 1.00 9.03 122 GLU A C 1
ATOM 766 O O . GLU A 1 96 ? 36.110 77.435 21.983 1.00 10.22 122 GLU A O 1
ATOM 772 N N . LYS A 1 97 ? 34.770 75.865 22.871 1.00 8.91 123 LYS A N 1
ATOM 773 C CA A LYS A 1 97 ? 35.751 74.791 22.720 0.50 9.88 123 LYS A CA 1
ATOM 774 C CA B LYS A 1 97 ? 35.721 74.759 22.723 0.50 9.96 123 LYS A CA 1
ATOM 775 C C . LYS A 1 97 ? 35.991 74.414 21.250 1.00 9.76 123 LYS A C 1
ATOM 776 O O . LYS A 1 97 ? 37.043 73.886 20.899 1.00 11.73 123 LYS A O 1
ATOM 787 N N . ASN A 1 98 ? 35.046 74.706 20.370 1.00 8.06 124 ASN A N 1
ATOM 788 C CA . ASN A 1 98 ? 35.202 74.459 18.940 1.00 7.13 124 ASN A CA 1
ATOM 789 C C . ASN A 1 98 ? 35.968 75.568 18.224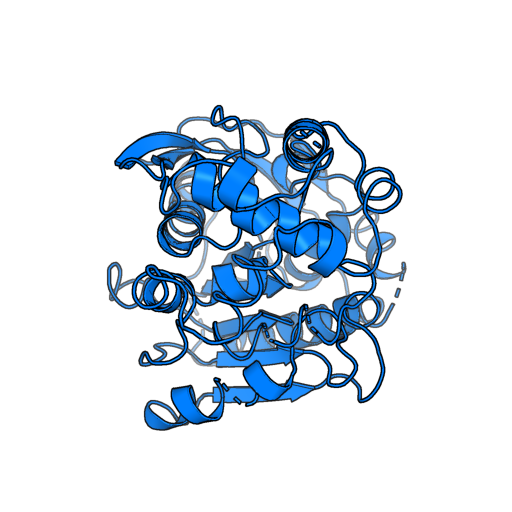 1.00 7.68 124 ASN A C 1
ATOM 790 O O . ASN A 1 98 ? 36.407 75.392 17.091 1.00 7.21 124 ASN A O 1
ATOM 795 N N . TYR A 1 99 ? 36.135 76.726 18.869 1.00 7.43 125 TYR A N 1
ATOM 796 C CA . TYR A 1 99 ? 36.637 77.891 18.186 1.00 7.27 125 TYR A CA 1
ATOM 797 C C . TYR A 1 99 ? 38.036 77.663 17.614 1.00 7.39 125 TYR A C 1
ATOM 798 O O . TYR A 1 99 ? 38.352 78.176 16.539 1.00 7.78 125 TYR A O 1
ATOM 807 N N . ILE A 1 100 ? 38.894 76.955 18.343 1.00 7.63 126 ILE A N 1
ATOM 808 C CA . ILE A 1 100 ? 40.267 76.821 17.904 1.00 8.09 126 ILE A CA 1
ATOM 809 C C . ILE A 1 100 ? 40.380 76.152 16.530 1.00 7.11 126 ILE A C 1
ATOM 810 O O . ILE A 1 100 ? 41.280 76.490 15.756 1.00 8.27 126 ILE A O 1
ATOM 815 N N . TYR A 1 101 ? 39.492 75.217 16.226 1.00 7.29 127 TYR A N 1
ATOM 816 C CA . TYR A 1 101 ? 39.521 74.518 14.940 1.00 8.03 127 TYR A CA 1
ATOM 817 C C . TYR A 1 101 ? 39.159 75.454 13.810 1.00 7.72 127 TYR A C 1
ATOM 818 O O . TYR A 1 101 ? 39.831 75.498 12.783 1.00 8.17 127 TYR A O 1
ATOM 827 N N . LEU A 1 102 ? 38.124 76.256 14.013 1.00 6.98 128 LEU A N 1
ATOM 828 C CA . LEU A 1 102 ? 37.751 77.280 13.039 1.00 7.42 128 LEU A CA 1
ATOM 829 C C . LEU A 1 102 ? 38.853 78.329 12.855 1.00 7.08 128 LEU A C 1
ATOM 830 O O . LEU A 1 102 ? 39.196 78.704 11.734 1.00 7.92 128 LEU A O 1
ATOM 835 N N . ALA A 1 103 ? 39.428 78.764 13.970 1.00 7.27 129 ALA A N 1
ATOM 836 C CA . ALA A 1 103 ? 40.428 79.808 13.943 1.00 7.22 129 ALA A CA 1
ATOM 837 C C . ALA A 1 103 ? 41.666 79.367 13.171 1.00 7.80 129 ALA A C 1
ATOM 838 O O . ALA A 1 103 ? 42.209 80.108 12.353 1.00 9.27 129 ALA A O 1
ATOM 840 N N . ALA A 1 104 ? 42.131 78.158 13.467 1.00 7.89 130 ALA A N 1
ATOM 841 C CA . ALA A 1 104 ? 43.355 77.664 12.853 1.00 8.80 130 ALA A CA 1
ATOM 842 C C . ALA A 1 104 ? 43.157 77.332 11.373 1.00 7.47 130 ALA A C 1
ATOM 843 O O . ALA A 1 104 ? 43.929 77.761 10.527 1.00 9.33 130 ALA A O 1
ATOM 845 N N . TYR A 1 105 ? 42.135 76.540 11.077 1.00 8.20 131 TYR A N 1
ATOM 846 C CA . TYR A 1 105 ? 41.932 76.042 9.724 1.00 8.07 131 TYR A CA 1
ATOM 847 C C . TYR A 1 105 ? 41.219 77.006 8.797 1.00 8.21 131 TYR A C 1
ATOM 848 O O . TYR A 1 105 ? 41.453 76.965 7.584 1.00 9.86 131 TYR A O 1
ATOM 857 N N . GLY A 1 106 ? 40.323 77.805 9.361 1.00 8.48 132 GLY A N 1
ATOM 858 C CA . GLY A 1 106 ? 39.481 78.710 8.605 1.00 8.69 132 GLY A CA 1
ATOM 859 C C . GLY A 1 106 ? 40.001 80.130 8.629 1.00 8.27 132 GLY A C 1
ATOM 860 O O . GLY A 1 106 ? 40.467 80.648 7.600 1.00 9.62 132 GLY A O 1
ATOM 861 N N . ASN A 1 107 ? 39.935 80.781 9.790 1.00 8.26 133 ASN A N 1
ATOM 862 C CA . ASN A 1 107 ? 40.331 82.190 9.843 1.00 9.06 133 ASN A CA 1
ATOM 863 C C . ASN A 1 107 ? 41.782 82.414 9.488 1.00 8.41 133 ASN A C 1
ATOM 864 O O . ASN A 1 107 ? 42.097 83.431 8.876 1.00 9.68 133 ASN A O 1
ATOM 869 N N . SER A 1 108 ? 42.669 81.501 9.879 1.00 8.86 134 SER A N 1
ATOM 870 C CA . SER A 1 108 ? 44.084 81.605 9.552 1.00 9.00 134 SER A CA 1
ATOM 871 C C . SER A 1 108 ? 44.403 80.906 8.232 1.00 9.77 134 SER A C 1
ATOM 872 O O . SER A 1 108 ? 44.809 81.569 7.265 1.00 10.86 134 SER A O 1
ATOM 875 N N . ALA A 1 109 ? 44.224 79.583 8.166 1.00 8.87 135 ALA A N 1
ATOM 876 C CA . ALA A 1 109 ? 44.715 78.860 6.982 1.00 9.74 135 ALA A CA 1
ATOM 877 C C . ALA A 1 109 ? 43.904 79.147 5.731 1.00 10.09 135 ALA A C 1
ATOM 878 O O . ALA A 1 109 ? 44.394 78.938 4.630 1.00 11.20 135 ALA A O 1
ATOM 880 N N . GLY A 1 110 ? 42.673 79.617 5.887 1.00 10.00 136 GLY A N 1
ATOM 881 C CA . GLY A 1 110 ? 41.819 79.960 4.758 1.00 10.27 136 GLY A CA 1
ATOM 882 C C . GLY A 1 110 ? 41.107 78.806 4.069 1.00 9.90 136 GLY A C 1
ATOM 883 O O . GLY A 1 110 ? 40.688 78.943 2.934 1.00 11.89 136 GLY A O 1
ATOM 884 N N . TYR A 1 111 ? 40.929 77.691 4.775 1.00 9.25 137 TYR A N 1
ATOM 885 C CA . TYR A 1 111 ? 40.256 76.541 4.219 1.00 8.61 137 TYR A CA 1
ATOM 886 C C . TYR A 1 111 ? 38.783 76.556 4.582 1.00 8.51 137 TYR A C 1
ATOM 887 O O . TYR A 1 111 ? 38.387 77.007 5.666 1.00 8.98 137 TYR A O 1
ATOM 904 N N . THR A 1 113 ? 36.153 74.727 6.184 1.00 7.48 139 THR A N 1
ATOM 905 C CA . THR A 1 113 ? 36.355 73.804 7.286 1.00 7.97 139 THR A CA 1
ATOM 906 C C . THR A 1 113 ? 35.054 73.036 7.502 1.00 7.92 139 THR A C 1
ATOM 907 O O . THR A 1 113 ? 33.990 73.624 7.742 1.00 9.04 139 THR A O 1
ATOM 911 N N . VAL A 1 114 ? 35.133 71.712 7.379 1.00 7.30 140 VAL A N 1
ATOM 912 C CA . VAL A 1 114 ? 33.990 70.804 7.369 1.00 7.03 140 VAL A CA 1
ATOM 913 C C . VAL A 1 114 ? 34.163 69.867 8.551 1.00 6.58 140 VAL A C 1
ATOM 914 O O . VAL A 1 114 ? 35.175 69.205 8.654 1.00 7.42 140 VAL A O 1
ATOM 926 N N . PRO A 1 116 ? 32.147 66.997 10.828 1.00 6.97 142 PRO A N 1
ATOM 927 C CA . PRO A 1 116 ? 30.984 66.163 11.161 1.00 7.08 142 PRO A CA 1
ATOM 928 C C . PRO A 1 116 ? 30.763 66.096 12.676 1.00 6.36 142 PRO A C 1
ATOM 929 O O . PRO A 1 116 ? 31.730 66.072 13.437 1.00 6.60 142 PRO A O 1
ATOM 933 N N . ASP A 1 117 ? 29.510 65.960 13.101 1.00 6.33 143 ASP A N 1
ATOM 934 C CA . ASP A 1 117 ? 29.230 65.699 14.504 1.00 6.03 143 ASP A CA 1
ATOM 935 C C . ASP A 1 117 ? 29.435 64.248 14.909 1.00 6.04 143 ASP A C 1
ATOM 936 O O . ASP A 1 117 ? 29.728 63.967 16.070 1.00 5.96 143 ASP A O 1
ATOM 941 N N . TYR A 1 118 ? 29.222 63.351 13.955 1.00 6.50 144 TYR A N 1
ATOM 942 C CA . TYR A 1 118 ? 29.149 61.877 14.093 1.00 6.30 144 TYR A CA 1
ATOM 943 C C . TYR A 1 118 ? 27.725 61.428 14.456 1.00 5.99 144 TYR A C 1
ATOM 944 O O . TYR A 1 118 ? 26.907 62.178 14.985 1.00 6.84 144 TYR A O 1
ATOM 953 N N . LEU A 1 119 ? 27.438 60.174 14.156 1.00 6.68 145 LEU A N 1
ATOM 954 C CA . LEU A 1 119 ? 26.172 59.559 14.536 1.00 6.96 145 LEU A CA 1
ATOM 955 C C . LEU A 1 119 ? 25.994 59.542 16.043 1.00 7.02 145 LEU A C 1
ATOM 956 O O . LEU A 1 119 ? 26.954 59.421 16.816 1.00 6.63 145 LEU A O 1
ATOM 961 N N . GLY A 1 120 ? 24.738 59.656 16.470 1.00 6.85 146 GLY A N 1
ATOM 962 C CA . GLY A 1 120 ? 24.390 59.644 17.871 1.00 7.54 146 GLY A CA 1
ATOM 963 C C . GLY A 1 120 ? 24.645 60.945 18.604 1.00 6.82 146 GLY A C 1
ATOM 964 O O . GLY A 1 120 ? 24.402 61.027 19.809 1.00 9.21 146 GLY A O 1
ATOM 965 N N . LEU A 1 121 ? 25.131 61.955 17.893 1.00 6.40 147 LEU A N 1
ATOM 966 C CA . LEU A 1 121 ? 25.472 63.244 18.487 1.00 7.08 147 LEU A CA 1
ATOM 967 C C . LEU A 1 121 ? 24.814 64.342 17.645 1.00 6.81 147 LEU A C 1
ATOM 968 O O . LEU A 1 121 ? 24.293 64.103 16.555 1.00 7.46 147 LEU A O 1
ATOM 973 N N . GLY A 1 122 ? 24.857 65.569 18.145 1.00 6.36 148 GLY A N 1
ATOM 974 C CA . GLY A 1 122 ? 24.224 66.683 17.432 1.00 7.57 148 GLY A CA 1
ATOM 975 C C . GLY A 1 122 ? 22.743 66.445 17.238 1.00 7.47 148 GLY A C 1
ATOM 976 O O . GLY A 1 122 ? 22.035 66.065 18.175 1.00 8.24 148 GLY A O 1
ATOM 977 N N . ASP A 1 123 ? 22.290 66.643 16.011 1.00 8.43 149 ASP A N 1
ATOM 978 C CA . ASP A 1 123 ? 20.871 66.497 15.675 1.00 9.04 149 ASP A CA 1
ATOM 979 C C . ASP A 1 123 ? 20.486 65.065 15.331 1.00 9.21 149 ASP A C 1
ATOM 980 O O . ASP A 1 123 ? 19.316 64.779 15.099 1.00 11.17 149 ASP A O 1
ATOM 985 N N . ASN A 1 124 ? 21.450 64.142 15.255 1.00 8.34 150 ASN A N 1
ATOM 986 C CA . ASN A 1 124 ? 21.148 62.786 14.777 1.00 8.44 150 ASN A CA 1
ATOM 987 C C . ASN A 1 124 ? 20.250 62.041 15.754 1.00 8.67 150 ASN A C 1
ATOM 988 O O . ASN A 1 124 ? 20.457 62.080 16.952 1.00 10.92 150 ASN A O 1
ATOM 993 N N . GLU A 1 125 ? 19.260 61.327 15.223 1.00 9.36 151 GLU A N 1
ATOM 994 C CA A GLU A 1 125 ? 18.248 60.725 16.071 0.50 11.03 151 GLU A CA 1
ATOM 995 C CA B GLU A 1 125 ? 18.242 60.712 16.052 0.50 11.41 151 GLU A CA 1
ATOM 996 C C . GLU A 1 125 ? 18.687 59.425 16.747 1.00 10.81 151 GLU A C 1
ATOM 997 O O . GLU A 1 125 ? 18.027 58.987 17.683 1.00 12.84 151 GLU A O 1
ATOM 1008 N N . LEU A 1 126 ? 19.770 58.791 16.289 1.00 9.87 152 LEU A N 1
ATOM 1009 C CA . LEU A 1 126 ? 20.258 57.620 17.007 1.00 10.59 152 LEU A CA 1
ATOM 1010 C C . LEU A 1 126 ? 20.618 58.058 18.417 1.00 9.75 152 LEU A C 1
ATOM 1011 O O . LEU A 1 126 ? 21.168 59.144 18.632 1.00 10.49 152 LEU A O 1
ATOM 1016 N N . THR A 1 127 ? 20.327 57.197 19.382 1.00 11.07 153 THR A N 1
ATOM 1017 C CA . THR A 1 127 ? 20.404 57.585 20.781 1.00 11.61 153 THR A CA 1
ATOM 1018 C C . THR A 1 127 ? 21.811 57.532 21.372 1.00 11.65 153 THR A C 1
ATOM 1019 O O . THR A 1 127 ? 22.044 58.088 22.414 1.00 14.54 153 THR A O 1
ATOM 1023 N N . LEU A 1 128 ? 22.730 56.863 20.688 1.00 9.32 154 LEU A N 1
ATOM 1024 C CA . LEU A 1 128 ? 24.069 56.594 21.233 1.00 8.28 154 LEU A CA 1
ATOM 1025 C C . LEU A 1 128 ? 25.082 56.689 20.106 1.00 6.89 154 LEU A C 1
ATOM 1026 O O . LEU A 1 128 ? 24.878 56.152 19.026 1.00 8.15 154 LEU A O 1
ATOM 1031 N N . HIS A 1 129 ? 26.190 57.379 20.341 1.00 7.21 155 HIS A N 1
ATOM 1032 C CA . HIS A 1 129 ? 27.260 57.420 19.359 1.00 6.81 155 HIS A CA 1
ATOM 1033 C C . HIS A 1 129 ? 27.897 56.040 19.204 1.00 6.79 155 HIS A C 1
ATOM 1034 O O . HIS A 1 129 ? 28.252 55.443 20.205 1.00 7.17 155 HIS A O 1
ATOM 1041 N N . PRO A 1 130 ? 28.069 55.553 17.946 1.00 7.39 156 PRO A N 1
ATOM 1042 C CA . PRO A 1 130 ? 28.857 54.329 17.693 1.00 7.28 156 PRO A CA 1
ATOM 1043 C C . PRO A 1 130 ? 30.346 54.671 17.775 1.00 7.77 156 PRO A C 1
ATOM 1044 O O . PRO A 1 130 ? 30.942 55.204 16.851 1.00 9.21 156 PRO A O 1
ATOM 1048 N N . TYR A 1 131 ? 30.932 54.381 18.925 1.00 6.88 157 TYR A N 1
ATOM 1049 C CA . TYR A 1 131 ? 32.197 54.963 19.359 1.00 6.87 157 TYR A CA 1
ATOM 1050 C C . TYR A 1 131 ? 33.378 54.141 18.861 1.00 5.92 157 TYR A C 1
ATOM 1051 O O . TYR A 1 131 ? 33.493 52.937 19.117 1.00 7.01 157 TYR A O 1
ATOM 1060 N N . VAL A 1 132 ? 34.282 54.775 18.130 1.00 6.68 158 VAL A N 1
ATOM 1061 C CA . VAL A 1 132 ? 35.448 54.069 17.557 1.00 7.19 158 VAL A CA 1
ATOM 1062 C C . VAL A 1 132 ? 34.978 52.838 16.762 1.00 7.06 158 VAL A C 1
ATOM 1063 O O . VAL A 1 132 ? 35.623 51.798 16.799 1.00 8.16 158 VAL A O 1
ATOM 1067 N N . GLN A 1 133 ? 33.896 53.025 16.000 1.00 7.62 159 GLN A N 1
ATOM 1068 C CA . GLN A 1 133 ? 33.387 52.029 15.056 1.00 7.72 159 GLN A CA 1
ATOM 1069 C C . GLN A 1 133 ? 33.732 52.495 13.650 1.00 7.50 159 GLN A C 1
ATOM 1070 O O . GLN A 1 133 ? 33.183 53.485 13.146 1.00 8.71 159 GLN A O 1
ATOM 1076 N N . ALA A 1 134 ? 34.696 51.800 13.040 1.00 8.12 160 ALA A N 1
ATOM 1077 C CA . ALA A 1 134 ? 35.296 52.237 11.803 1.00 8.92 160 ALA A CA 1
ATOM 1078 C C . ALA A 1 134 ? 34.288 52.457 10.681 1.00 8.09 160 ALA A C 1
ATOM 1079 O O . ALA A 1 134 ? 34.361 53.453 9.965 1.00 9.45 160 ALA A O 1
ATOM 1081 N N . GLU A 1 135 ? 33.355 51.528 10.501 1.00 8.31 161 GLU A N 1
ATOM 1082 C CA . GLU A 1 135 ? 32.498 51.598 9.326 1.00 8.47 161 GLU A CA 1
ATOM 1083 C C . GLU A 1 135 ? 31.730 52.907 9.237 1.00 9.28 161 GLU A C 1
ATOM 1084 O O . GLU A 1 135 ? 31.684 53.542 8.181 1.00 9.92 161 GLU A O 1
ATOM 1090 N N . THR A 1 136 ? 31.072 53.279 10.337 1.00 7.75 162 THR A N 1
ATOM 1091 C CA . THR A 1 136 ? 30.237 54.460 10.355 1.00 8.20 162 THR A CA 1
ATOM 1092 C C . THR A 1 136 ? 31.018 55.742 10.637 1.00 7.57 162 THR A C 1
ATOM 1093 O O . THR A 1 136 ? 30.588 56.801 10.188 1.00 8.59 162 THR A O 1
ATOM 1097 N N . LEU A 1 137 ? 32.129 55.698 11.355 1.00 7.09 163 LEU A N 1
ATOM 1098 C CA . LEU A 1 137 ? 32.954 56.905 11.436 1.00 7.25 163 LEU A CA 1
ATOM 1099 C C . LEU A 1 137 ? 33.413 57.297 10.024 1.00 8.22 163 LEU A C 1
ATOM 1100 O O . LEU A 1 137 ? 33.374 58.459 9.632 1.00 8.42 163 LEU A O 1
ATOM 1105 N N . ALA A 1 138 ? 33.793 56.306 9.225 1.00 7.83 164 ALA A N 1
ATOM 1106 C CA . ALA A 1 138 ? 34.251 56.574 7.858 1.00 8.06 164 ALA A CA 1
ATOM 1107 C C . ALA A 1 138 ? 33.097 57.082 6.991 1.00 7.90 164 ALA A C 1
ATOM 1108 O O . ALA A 1 138 ? 33.198 58.133 6.341 1.00 9.23 164 ALA A O 1
ATOM 1110 N N . SER A 1 139 ? 31.981 56.361 6.961 1.00 8.58 165 SER A N 1
ATOM 1111 C CA . SER A 1 139 ? 30.912 56.741 6.055 1.00 9.03 165 SER A CA 1
ATOM 1112 C C . SER A 1 139 ? 30.257 58.053 6.470 1.00 9.12 165 SER A C 1
ATOM 1113 O O . SER A 1 139 ? 29.946 58.890 5.617 1.00 9.13 165 SER A O 1
ATOM 1116 N N . SER A 1 140 ? 30.060 58.282 7.773 1.00 7.70 166 SER A N 1
ATOM 1117 C CA . SER A 1 140 ? 29.449 59.513 8.220 1.00 7.87 166 SER A CA 1
ATOM 1118 C C . SER A 1 140 ? 30.337 60.720 7.891 1.00 7.96 166 SER A C 1
ATOM 1119 O O . SER A 1 140 ? 29.819 61.791 7.573 1.00 8.86 166 SER A O 1
ATOM 1122 N N . SER A 1 141 ? 31.653 60.543 7.940 1.00 7.67 167 SER A N 1
ATOM 1123 C CA . SER A 1 141 ? 32.559 61.636 7.652 1.00 8.25 167 SER A CA 1
ATOM 1124 C C . SER A 1 141 ? 32.621 61.908 6.135 1.00 8.77 167 SER A C 1
ATOM 1125 O O . SER A 1 141 ? 32.637 63.066 5.706 1.00 8.53 167 SER A O 1
ATOM 1128 N N . ILE A 1 142 ? 32.640 60.855 5.327 1.00 8.22 168 ILE A N 1
ATOM 1129 C CA . ILE A 1 142 ? 32.624 61.039 3.864 1.00 7.82 168 ILE A CA 1
ATOM 1130 C C . ILE A 1 142 ? 31.327 61.703 3.401 1.00 8.58 168 ILE A C 1
ATOM 1131 O O . ILE A 1 142 ? 31.328 62.629 2.584 1.00 8.87 168 ILE A O 1
ATOM 1136 N N . ASP A 1 143 ? 30.212 61.218 3.928 1.00 8.19 169 ASP A N 1
ATOM 1137 C CA . ASP A 1 143 ? 28.916 61.777 3.524 1.00 8.46 169 ASP A CA 1
ATOM 1138 C C . ASP A 1 143 ? 28.774 63.247 3.940 1.00 8.39 169 ASP A C 1
ATOM 1139 O O . ASP A 1 143 ? 28.187 64.039 3.210 1.00 8.83 169 ASP A O 1
ATOM 1152 N N . LEU A 1 145 ? 31.297 65.343 4.048 1.00 8.06 171 LEU A N 1
ATOM 1153 C CA . LEU A 1 145 ? 32.121 66.043 3.077 1.00 8.65 171 LEU A CA 1
ATOM 1154 C C . LEU A 1 145 ? 31.342 66.275 1.794 1.00 9.08 171 LEU A C 1
ATOM 1155 O O . LEU A 1 145 ? 31.331 67.393 1.252 1.00 9.55 171 LEU A O 1
ATOM 1160 N N . PHE A 1 146 ? 30.686 65.237 1.290 1.00 9.23 172 PHE A N 1
ATOM 1161 C CA A PHE A 1 146 ? 29.914 65.383 0.055 0.50 9.93 172 PHE A CA 1
ATOM 1162 C CA B PHE A 1 146 ? 29.951 65.415 0.043 0.50 9.22 172 PHE A CA 1
ATOM 1163 C C . PHE A 1 146 ? 28.788 66.396 0.230 1.00 8.72 172 PHE A C 1
ATOM 1164 O O . PHE A 1 146 ? 28.525 67.216 -0.656 1.00 9.78 172 PHE A O 1
ATOM 1179 N N . ALA A 1 147 ? 28.099 66.327 1.365 1.00 9.70 173 ALA A N 1
ATOM 1180 C CA . ALA A 1 147 ? 27.019 67.291 1.643 1.00 9.00 173 ALA A CA 1
ATOM 1181 C C . ALA A 1 147 ? 27.545 68.719 1.717 1.00 9.22 173 ALA A C 1
ATOM 1182 O O . ALA A 1 147 ? 26.869 69.641 1.237 1.00 9.45 173 ALA A O 1
ATOM 1184 N N . ALA A 1 148 ? 28.729 68.898 2.284 1.00 8.77 174 ALA A N 1
ATOM 1185 C CA . ALA A 1 148 ? 29.328 70.210 2.356 1.00 8.64 174 ALA A CA 1
ATOM 1186 C C . ALA A 1 148 ? 29.681 70.756 0.979 1.00 9.22 174 ALA A C 1
ATOM 1187 O O . ALA A 1 148 ? 29.511 71.943 0.697 1.00 9.52 174 ALA A O 1
ATOM 1189 N N . LYS A 1 149 ? 30.142 69.879 0.096 1.00 8.96 175 LYS A N 1
ATOM 1190 C CA . LYS A 1 149 ? 30.410 70.283 -1.270 1.00 9.17 175 LYS A CA 1
ATOM 1191 C C . LYS A 1 149 ? 29.131 70.664 -1.993 1.00 9.71 175 LYS A C 1
ATOM 1192 O O . LYS A 1 149 ? 29.128 71.583 -2.817 1.00 10.83 175 LYS A O 1
ATOM 1198 N N . GLU A 1 150 ? 28.055 69.939 -1.721 1.00 9.29 176 GLU A N 1
ATOM 1199 C CA . GLU A 1 150 ? 26.753 70.351 -2.260 1.00 10.06 176 GLU A CA 1
ATOM 1200 C C . GLU A 1 150 ? 26.350 71.750 -1.800 1.00 9.54 176 GLU A C 1
ATOM 1201 O O . GLU A 1 150 ? 25.832 72.561 -2.587 1.00 10.30 176 GLU A O 1
ATOM 1207 N N . LEU A 1 151 ? 26.566 72.035 -0.519 1.00 9.34 177 LEU A N 1
ATOM 1208 C CA . LEU A 1 151 ? 26.287 73.388 -0.003 1.00 8.77 177 LEU A CA 1
ATOM 1209 C C . LEU A 1 151 ? 27.095 74.436 -0.739 1.00 9.22 177 LEU A C 1
ATOM 1210 O O . LEU A 1 151 ? 26.540 75.463 -1.180 1.00 10.02 177 LEU A O 1
ATOM 1215 N N . ALA A 1 152 ? 28.384 74.186 -0.901 1.00 9.13 178 ALA A N 1
ATOM 1216 C CA . ALA A 1 152 ? 29.220 75.160 -1.603 1.00 10.00 178 ALA A CA 1
ATOM 1217 C C . ALA A 1 152 ? 28.717 75.371 -3.029 1.00 10.05 178 ALA A C 1
ATOM 1218 O O . ALA A 1 152 ? 28.667 76.520 -3.492 1.00 11.55 178 ALA A O 1
ATOM 1220 N N . ASN A 1 153 ? 28.268 74.308 -3.703 1.00 10.58 179 ASN A N 1
ATOM 1221 C CA . ASN A 1 153 ? 27.725 74.456 -5.076 1.00 12.10 179 ASN A CA 1
ATOM 1222 C C . ASN A 1 153 ? 26.460 75.306 -5.061 1.00 11.17 179 ASN A C 1
ATOM 1223 O O . ASN A 1 153 ? 26.277 76.181 -5.908 1.00 11.96 179 ASN A O 1
ATOM 1232 N N . ARG A 1 154 ? 25.579 75.039 -4.110 1.00 10.47 180 ARG A N 1
ATOM 1233 C CA . ARG A 1 154 ? 24.333 75.801 -4.003 1.00 10.79 180 ARG A CA 1
ATOM 1234 C C . ARG A 1 154 ? 24.578 77.280 -3.728 1.00 11.03 180 ARG A C 1
ATOM 1235 O O . ARG A 1 154 ? 23.789 78.129 -4.147 1.00 12.41 180 ARG A O 1
ATOM 1243 N N . LEU A 1 155 ? 25.657 77.597 -3.029 1.00 9.77 181 LEU A N 1
ATOM 1244 C CA . LEU A 1 155 ? 25.995 78.968 -2.672 1.00 10.57 181 LEU A CA 1
ATOM 1245 C C . LEU A 1 155 ? 26.968 79.637 -3.636 1.00 10.03 181 LEU A C 1
ATOM 1246 O O . LEU A 1 155 ? 27.378 80.763 -3.391 1.00 11.17 181 LEU A O 1
ATOM 1251 N N . HIS A 1 156 ? 27.324 78.948 -4.717 1.00 10.29 182 HIS A N 1
ATOM 1252 C CA . HIS A 1 156 ? 28.282 79.434 -5.713 1.00 11.92 182 HIS A CA 1
ATOM 1253 C C . HIS A 1 156 ? 29.612 79.789 -5.067 1.00 12.84 182 HIS A C 1
ATOM 1254 O O . HIS A 1 156 ? 30.249 80.793 -5.425 1.00 16.09 182 HIS A O 1
ATOM 1261 N N . TYR A 1 157 ? 30.055 78.967 -4.127 1.00 12.44 183 TYR A N 1
ATOM 1262 C CA . TYR A 1 157 ? 31.311 79.202 -3.417 1.00 11.75 183 TYR A CA 1
ATOM 1263 C C . TYR A 1 157 ? 32.339 78.355 -4.112 1.00 13.98 183 TYR A C 1
ATOM 1264 O O . TYR A 1 157 ? 32.283 77.162 -4.002 1.00 14.88 183 TYR A O 1
ATOM 1273 N N . PRO A 1 158 ? 33.250 78.959 -4.880 1.00 18.10 184 PRO A N 1
ATOM 1274 C CA . PRO A 1 158 ? 34.117 78.044 -5.601 1.00 18.42 184 PRO A CA 1
ATOM 1275 C C . PRO A 1 158 ? 35.201 77.512 -4.687 1.00 16.64 184 PRO A C 1
ATOM 1276 O O . PRO A 1 158 ? 35.730 78.212 -3.886 1.00 19.16 184 PRO A O 1
ATOM 1280 N N . ILE A 1 159 ? 35.503 76.267 -4.885 1.00 15.90 185 ILE A N 1
ATOM 1281 C CA . ILE A 1 159 ? 36.506 75.568 -4.135 1.00 14.16 185 ILE A CA 1
ATOM 1282 C C . ILE A 1 159 ? 37.498 75.015 -5.130 1.00 14.28 185 ILE A C 1
ATOM 1283 O O . ILE A 1 159 ? 37.186 74.845 -6.314 1.00 19.05 185 ILE A O 1
ATOM 1288 N N . SER A 1 160 ? 38.703 74.748 -4.659 1.00 12.52 186 SER A N 1
ATOM 1289 C CA . SER A 1 160 ? 39.723 74.090 -5.465 1.00 12.20 186 SER A CA 1
ATOM 1290 C C . SER A 1 160 ? 39.559 72.584 -5.296 1.00 12.11 186 SER A C 1
ATOM 1291 O O . SER A 1 160 ? 38.591 72.111 -4.690 1.00 14.34 186 SER A O 1
ATOM 1294 N N . ASP A 1 161 ? 40.506 71.826 -5.841 1.00 13.26 187 ASP A N 1
ATOM 1295 C CA . ASP A 1 161 ? 40.530 70.378 -5.640 1.00 14.21 187 ASP A CA 1
ATOM 1296 C C . ASP A 1 161 ? 41.422 69.956 -4.468 1.00 12.47 187 ASP A C 1
ATOM 1297 O O . ASP A 1 161 ? 41.617 68.757 -4.235 1.00 15.41 187 ASP A O 1
ATOM 1302 N N . LYS A 1 162 ? 41.963 70.916 -3.725 1.00 10.65 188 LYS A N 1
ATOM 1303 C CA . LYS A 1 162 ? 42.766 70.589 -2.538 1.00 10.63 188 LYS A CA 1
ATOM 1304 C C . LYS A 1 162 ? 41.832 70.091 -1.429 1.00 9.34 188 LYS A C 1
ATOM 1305 O O . LYS A 1 162 ? 40.826 70.728 -1.111 1.00 10.39 188 LYS A O 1
ATOM 1311 N N . LEU A 1 163 ? 42.192 68.947 -0.849 1.00 9.87 189 LEU A N 1
ATOM 1312 C CA . LEU A 1 163 ? 41.424 68.300 0.202 1.00 9.63 189 LEU A CA 1
ATOM 1313 C C . LEU A 1 163 ? 42.367 67.763 1.268 1.00 8.49 189 LEU A C 1
ATOM 1314 O O . LEU A 1 163 ? 43.252 66.940 0.986 1.00 9.25 189 LEU A O 1
ATOM 1319 N N . TYR A 1 164 ? 42.175 68.210 2.501 1.00 8.20 190 TYR A N 1
ATOM 1320 C CA . TYR A 1 164 ? 43.022 67.836 3.619 1.00 7.96 190 TYR A CA 1
ATOM 1321 C C . TYR A 1 164 ? 42.163 67.133 4.678 1.00 7.89 190 TYR A C 1
ATOM 1322 O O . TYR A 1 164 ? 41.047 67.573 4.931 1.00 8.63 190 TYR A O 1
ATOM 1331 N N . LEU A 1 165 ? 42.684 66.083 5.309 1.00 7.94 191 LEU A N 1
ATOM 1332 C CA . LEU A 1 165 ? 41.913 65.340 6.313 1.00 7.55 191 LEU A CA 1
ATOM 1333 C C . LEU A 1 165 ? 42.700 65.336 7.624 1.00 7.25 191 LEU A C 1
ATOM 1334 O O . LEU A 1 165 ? 43.846 64.897 7.642 1.00 7.88 191 LEU A O 1
ATOM 1339 N N . ALA A 1 166 ? 42.080 65.758 8.725 1.00 7.59 192 ALA A N 1
ATOM 1340 C CA . ALA A 1 166 ? 42.738 65.759 10.036 1.00 7.11 192 ALA A CA 1
ATOM 1341 C C . ALA A 1 166 ? 41.718 65.437 11.117 1.00 6.83 192 ALA A C 1
ATOM 1342 O O . ALA A 1 166 ? 40.525 65.576 10.925 1.00 7.43 192 ALA A O 1
ATOM 1344 N N . GLY A 1 167 ? 42.231 65.084 12.285 1.00 7.04 193 GLY A N 1
ATOM 1345 C CA . GLY A 1 167 ? 41.391 64.882 13.442 1.00 6.63 193 GLY A CA 1
ATOM 1346 C C . GLY A 1 167 ? 42.257 64.606 14.638 1.00 6.92 193 GLY A C 1
ATOM 1347 O O . GLY A 1 167 ? 43.476 64.497 14.502 1.00 8.09 193 GLY A O 1
ATOM 1348 N N . TYR A 1 168 ? 41.639 64.436 15.811 1.00 6.54 194 TYR A N 1
ATOM 1349 C CA . TYR A 1 168 ? 42.407 64.160 17.039 1.00 6.45 194 TYR A CA 1
ATOM 1350 C C . TYR A 1 168 ? 41.716 63.054 17.798 1.00 7.18 194 TYR A C 1
ATOM 1351 O O . TYR A 1 168 ? 40.499 63.039 17.935 1.00 7.25 194 TYR A O 1
ATOM 1360 N N . SER A 1 169 ? 42.520 62.160 18.362 1.00 6.96 195 SER A N 1
ATOM 1361 C CA . SER A 1 169 ? 42.047 61.143 19.316 1.00 7.79 195 SER A CA 1
ATOM 1362 C C . SER A 1 169 ? 41.070 60.215 18.585 1.00 7.37 195 SER A C 1
ATOM 1363 O O . SER A 1 169 ? 41.471 59.631 17.568 1.00 7.97 195 SER A O 1
ATOM 1366 N N . GLU A 1 170 ? 39.829 60.045 19.045 1.00 7.70 196 GLU A N 1
ATOM 1367 C CA . GLU A 1 170 ? 38.856 59.281 18.249 1.00 7.37 196 GLU A CA 1
ATOM 1368 C C . GLU A 1 170 ? 38.867 59.771 16.797 1.00 7.35 196 GLU A C 1
ATOM 1369 O O . GLU A 1 170 ? 38.735 58.977 15.868 1.00 7.54 196 GLU A O 1
ATOM 1375 N N . GLY A 1 171 ? 38.989 61.075 16.617 1.00 6.91 197 GLY A N 1
ATOM 1376 C CA . GLY A 1 171 ? 39.022 61.664 15.293 1.00 7.37 197 GLY A CA 1
ATOM 1377 C C . GLY A 1 171 ? 40.242 61.391 14.461 1.00 6.48 197 GLY A C 1
ATOM 1378 O O . GLY A 1 171 ? 40.172 61.491 13.242 1.00 7.15 197 GLY A O 1
ATOM 1379 N N . GLY A 1 172 ? 41.341 61.048 15.125 1.00 6.66 198 GLY A N 1
ATOM 1380 C CA . GLY A 1 172 ? 42.493 60.546 14.376 1.00 7.41 198 GLY A CA 1
ATOM 1381 C C . GLY A 1 172 ? 42.169 59.209 13.743 1.00 7.57 198 GLY A C 1
ATOM 1382 O O . GLY A 1 172 ? 42.520 58.950 12.596 1.00 8.08 198 GLY A O 1
ATOM 1383 N N . PHE A 1 173 ? 41.509 58.346 14.514 1.00 7.11 199 PHE A N 1
ATOM 1384 C CA . PHE A 1 173 ? 40.998 57.087 13.981 1.00 7.62 199 PHE A CA 1
ATOM 1385 C C . PHE A 1 173 ? 39.982 57.339 12.859 1.00 7.05 199 PHE A C 1
ATOM 1386 O O . PHE A 1 173 ? 40.072 56.743 11.794 1.00 7.85 199 PHE A O 1
ATOM 1394 N N . SER A 1 174 ? 39.036 58.241 13.081 1.00 7.23 200 SER A N 1
ATOM 1395 C CA . SER A 1 174 ? 38.060 58.558 12.037 1.00 7.39 200 SER A CA 1
ATOM 1396 C C . SER A 1 174 ? 38.749 59.009 10.759 1.00 6.88 200 SER A C 1
ATOM 1397 O O . SER A 1 174 ? 38.321 58.661 9.665 1.00 8.01 200 SER A O 1
ATOM 1400 N N . THR A 1 175 ? 39.791 59.825 10.898 1.00 7.50 201 THR A N 1
ATOM 1401 C CA . THR A 1 175 ? 40.518 60.340 9.756 1.00 7.05 201 THR A CA 1
ATOM 1402 C C . THR A 1 175 ? 41.164 59.211 8.952 1.00 8.15 201 THR A C 1
ATOM 1403 O O . THR A 1 175 ? 41.081 59.181 7.708 1.00 8.78 201 THR A O 1
ATOM 1407 N N . ILE A 1 176 ? 41.807 58.273 9.643 1.00 8.59 202 ILE A N 1
ATOM 1408 C CA . ILE A 1 176 ? 42.443 57.142 8.969 1.00 8.81 202 ILE A CA 1
ATOM 1409 C C . ILE A 1 176 ? 41.411 56.270 8.245 1.00 8.61 202 ILE A C 1
ATOM 1410 O O . ILE A 1 176 ? 41.623 55.895 7.086 1.00 9.59 202 ILE A O 1
ATOM 1415 N N . VAL A 1 177 ? 40.287 55.962 8.893 1.00 8.36 203 VAL A N 1
ATOM 1416 C CA . VAL A 1 177 ? 39.285 55.103 8.252 1.00 8.48 203 VAL A CA 1
ATOM 1417 C C . VAL A 1 177 ? 38.548 55.828 7.113 1.00 8.93 203 VAL A C 1
ATOM 1418 O O . VAL A 1 177 ? 38.215 55.217 6.086 1.00 9.85 203 VAL A O 1
ATOM 1430 N N . PHE A 1 179 ? 40.056 58.123 5.219 1.00 9.12 205 PHE A N 1
ATOM 1431 C CA . PHE A 1 179 ? 41.088 58.075 4.166 1.00 9.48 205 PHE A CA 1
ATOM 1432 C C . PHE A 1 179 ? 41.075 56.730 3.422 1.00 9.94 205 PHE A C 1
ATOM 1433 O O . PHE A 1 179 ? 41.045 56.680 2.186 1.00 11.01 205 PHE A O 1
ATOM 1441 N N . GLU A 1 180 ? 41.035 55.631 4.184 1.00 9.95 206 GLU A N 1
ATOM 1442 C CA . GLU A 1 180 ? 40.998 54.308 3.616 1.00 10.76 206 GLU A CA 1
ATOM 1443 C C . GLU A 1 180 ? 39.786 54.133 2.716 1.00 10.41 206 GLU A C 1
ATOM 1444 O O . GLU A 1 180 ? 39.896 53.598 1.599 1.00 12.44 206 GLU A O 1
ATOM 1458 N N . LEU A 1 182 ? 37.829 56.481 1.335 1.00 11.15 208 LEU A N 1
ATOM 1459 C CA . LEU A 1 182 ? 37.915 57.336 0.150 1.00 10.57 208 LEU A CA 1
ATOM 1460 C C . LEU A 1 182 ? 38.758 56.676 -0.948 1.00 12.04 208 LEU A C 1
ATOM 1461 O O . LEU A 1 182 ? 38.357 56.622 -2.111 1.00 13.83 208 LEU A O 1
ATOM 1466 N N . ALA A 1 183 ? 39.916 56.147 -0.568 1.00 12.40 209 ALA A N 1
ATOM 1467 C CA . ALA A 1 183 ? 40.806 55.512 -1.535 1.00 14.40 209 ALA A CA 1
ATOM 1468 C C . ALA A 1 183 ? 40.134 54.289 -2.164 1.00 14.68 209 ALA A C 1
ATOM 1469 O O . ALA A 1 183 ? 40.297 54.020 -3.354 1.00 16.64 209 ALA A O 1
ATOM 1471 N N . LYS A 1 184 ? 39.379 53.541 -1.375 1.00 13.92 210 LYS A N 1
ATOM 1472 C CA . LYS A 1 184 ? 38.732 52.322 -1.857 1.00 15.44 210 LYS A CA 1
ATOM 1473 C C . LYS A 1 184 ? 37.489 52.616 -2.686 1.00 15.34 210 LYS A C 1
ATOM 1474 O O . LYS A 1 184 ? 37.346 52.069 -3.793 1.00 18.73 210 LYS A O 1
ATOM 1480 N N . GLU A 1 185 ? 36.583 53.442 -2.163 1.00 15.32 211 GLU A N 1
ATOM 1481 C CA . GLU A 1 185 ? 35.240 53.628 -2.729 1.00 16.65 211 GLU A CA 1
ATOM 1482 C C . GLU A 1 185 ? 35.100 5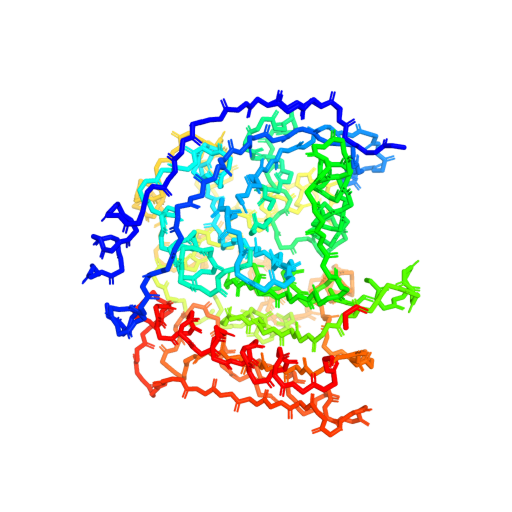4.860 -3.613 1.00 15.98 211 GLU A C 1
ATOM 1483 O O . GLU A 1 185 ? 34.178 54.931 -4.433 1.00 18.15 211 GLU A O 1
ATOM 1489 N N . TYR A 1 186 ? 35.990 55.833 -3.429 1.00 15.60 212 TYR A N 1
ATOM 1490 C CA . TYR A 1 186 ? 35.966 57.076 -4.187 1.00 15.94 212 TYR A CA 1
ATOM 1491 C C . TYR A 1 186 ? 37.357 57.350 -4.738 1.00 15.70 212 TYR A C 1
ATOM 1492 O O . TYR A 1 186 ? 37.945 58.396 -4.477 1.00 15.31 212 TYR A O 1
ATOM 1501 N N . PRO A 1 187 ? 37.910 56.398 -5.526 1.00 16.01 213 PRO A N 1
ATOM 1502 C CA . PRO A 1 187 ? 39.315 56.529 -5.970 1.00 17.17 213 PRO A CA 1
ATOM 1503 C C . PRO A 1 187 ? 39.628 57.744 -6.843 1.00 17.89 213 PRO A C 1
ATOM 1504 O O . PRO A 1 187 ? 40.782 58.166 -6.888 1.00 18.50 213 PRO A O 1
ATOM 1508 N N . ASP A 1 188 ? 38.605 58.320 -7.480 1.00 18.23 214 ASP A N 1
ATOM 1509 C CA . ASP A 1 188 ? 38.778 59.480 -8.363 1.00 19.07 214 ASP A CA 1
ATOM 1510 C C . ASP A 1 188 ? 38.626 60.822 -7.649 1.00 18.40 214 ASP A C 1
ATOM 1511 O O . ASP A 1 188 ? 38.686 61.868 -8.293 1.00 20.14 214 ASP A O 1
ATOM 1516 N N . LEU A 1 189 ? 38.460 60.804 -6.325 1.00 16.69 215 LEU A N 1
ATOM 1517 C CA . LEU A 1 189 ? 38.447 62.045 -5.555 1.00 15.60 215 LEU A CA 1
ATOM 1518 C C . LEU A 1 189 ? 39.859 62.278 -5.001 1.00 15.21 215 LEU A C 1
ATOM 1519 O O . LEU A 1 189 ? 40.301 61.551 -4.124 1.00 15.69 215 LEU A O 1
ATOM 1524 N N . PRO A 1 190 ? 40.567 63.317 -5.472 1.00 14.36 216 PRO A N 1
ATOM 1525 C CA . PRO A 1 190 ? 41.934 63.510 -4.972 1.00 14.70 216 PRO A CA 1
ATOM 1526 C C . PRO A 1 190 ? 41.963 63.926 -3.511 1.00 13.00 216 PRO A C 1
ATOM 1527 O O . PRO A 1 190 ? 41.124 64.725 -3.085 1.00 12.74 216 PRO A O 1
ATOM 1531 N N . VAL A 1 191 ? 42.896 63.338 -2.762 1.00 11.63 217 VAL A N 1
ATOM 1532 C CA . VAL A 1 191 ? 43.161 63.716 -1.388 1.00 10.45 217 VAL A CA 1
ATOM 1533 C C . VAL A 1 191 ? 44.578 64.290 -1.379 1.00 11.13 217 VAL A C 1
ATOM 1534 O O . VAL A 1 191 ? 45.500 63.663 -1.924 1.00 12.50 217 VAL A O 1
ATOM 1538 N N . SER A 1 192 ? 44.755 65.483 -0.813 1.00 10.42 218 SER A N 1
ATOM 1539 C CA . SER A 1 192 ? 46.031 66.220 -0.865 1.00 10.17 218 SER A CA 1
ATOM 1540 C C . SER A 1 192 ? 46.976 65.893 0.285 1.00 9.87 218 SER A C 1
ATOM 1541 O O . SER A 1 192 ? 48.181 65.855 0.099 1.00 11.28 218 SER A O 1
ATOM 1544 N N . ALA A 1 193 ? 46.447 65.676 1.485 1.00 9.34 219 ALA A N 1
ATOM 1545 C CA . ALA A 1 193 ? 47.295 65.391 2.644 1.00 9.09 219 ALA A CA 1
ATOM 1546 C C . ALA A 1 193 ? 46.398 64.940 3.781 1.00 8.75 219 ALA A C 1
ATOM 1547 O O . ALA A 1 193 ? 45.245 65.369 3.891 1.00 9.19 219 ALA A O 1
ATOM 1549 N N . VAL A 1 194 ? 46.942 64.096 4.652 1.00 8.68 220 VAL A N 1
ATOM 1550 C CA . VAL A 1 194 ? 46.210 63.468 5.753 1.00 8.37 220 VAL A CA 1
ATOM 1551 C C . VAL A 1 194 ? 47.104 63.526 6.999 1.00 8.48 220 VAL A C 1
ATOM 1552 O O . VAL A 1 194 ? 48.261 63.117 6.936 1.00 9.07 220 VAL A O 1
ATOM 1556 N N . ALA A 1 195 ? 46.560 63.971 8.132 1.00 8.79 221 ALA A N 1
ATOM 1557 C CA . ALA A 1 195 ? 47.351 64.125 9.343 1.00 7.99 221 ALA A CA 1
ATOM 1558 C C . ALA A 1 195 ? 46.516 63.752 10.592 1.00 8.17 221 ALA A C 1
ATOM 1559 O O . ALA A 1 195 ? 46.013 64.617 11.307 1.00 8.43 221 ALA A O 1
ATOM 1561 N N . PRO A 1 196 ? 46.351 62.450 10.878 1.00 7.69 222 PRO A N 1
ATOM 1562 C CA . PRO A 1 196 ? 45.691 62.033 12.107 1.00 8.29 222 PRO A CA 1
ATOM 1563 C C . PRO A 1 196 ? 46.532 62.399 13.315 1.00 7.63 222 PRO A C 1
ATOM 1564 O O . PRO A 1 196 ? 47.708 62.069 13.365 1.00 8.26 222 PRO A O 1
ATOM 1571 N N . GLY A 1 197 ? 45.893 63.026 14.307 1.00 7.18 223 GLY A N 1
ATOM 1572 C CA . GLY A 1 197 ? 46.529 63.443 15.529 1.00 7.47 223 GLY A CA 1
ATOM 1573 C C . GLY A 1 197 ? 46.202 62.529 16.689 1.00 7.82 223 GLY A C 1
ATOM 1574 O O . GLY A 1 197 ? 45.034 62.244 16.968 1.00 8.19 223 GLY A O 1
ATOM 1575 N N . SER A 1 198 ? 47.252 62.043 17.359 1.00 7.25 224 SER A N 1
ATOM 1576 C CA . SER A 1 198 ? 47.141 61.230 18.572 1.00 7.78 224 SER A CA 1
ATOM 1577 C C . SER A 1 198 ? 46.044 60.168 18.454 1.00 7.25 224 SER A C 1
ATOM 1578 O O . SER A 1 198 ? 45.180 60.046 19.326 1.00 8.78 224 SER A O 1
ATOM 1581 N N . ALA A 1 199 ? 46.100 59.395 17.377 1.00 8.17 225 ALA A N 1
ATOM 1582 C CA . ALA A 1 199 ? 45.082 58.383 17.149 1.00 7.66 225 ALA A CA 1
ATOM 1583 C C . ALA A 1 199 ? 45.418 57.104 17.904 1.00 7.96 225 ALA A C 1
ATOM 1584 O O . ALA A 1 199 ? 46.584 56.785 18.138 1.00 9.12 225 ALA A O 1
ATOM 1586 N N . PRO A 1 200 ? 44.401 56.301 18.232 1.00 8.73 226 PRO A N 1
ATOM 1587 C CA . PRO A 1 200 ? 44.627 54.919 18.679 1.00 8.74 226 PRO A CA 1
ATOM 1588 C C . PRO A 1 200 ? 44.934 54.046 17.491 1.00 9.48 226 PRO A C 1
ATOM 1589 O O . PRO A 1 200 ? 44.206 54.067 16.514 1.00 11.58 226 PRO A O 1
ATOM 1593 N N . TYR A 1 201 ? 46.017 53.284 17.580 1.00 9.88 227 TYR A N 1
ATOM 1594 C CA . TYR A 1 201 ? 46.403 52.342 16.560 1.00 10.91 227 TYR A CA 1
ATOM 1595 C C . TYR A 1 201 ? 46.596 50.959 17.179 1.00 10.08 227 TYR A C 1
ATOM 1596 O O . TYR A 1 201 ? 47.345 50.795 18.133 1.00 12.44 227 TYR A O 1
ATOM 1605 N N . GLY A 1 202 ? 45.892 49.992 16.624 1.00 9.67 228 GLY A N 1
ATOM 1606 C CA . GLY A 1 202 ? 46.058 48.591 16.975 1.00 9.16 228 GLY A CA 1
ATOM 1607 C C . GLY A 1 202 ? 45.168 48.145 18.111 1.00 8.60 228 GLY A C 1
ATOM 1608 O O . GLY A 1 202 ? 45.188 48.720 19.209 1.00 9.16 228 GLY A O 1
ATOM 1609 N N . TRP A 1 203 ? 44.405 47.085 17.873 1.00 8.96 229 TRP A N 1
ATOM 1610 C CA . TRP A 1 203 ? 43.492 46.566 18.884 1.00 9.18 229 TRP A CA 1
ATOM 1611 C C . TRP A 1 203 ? 44.257 46.104 20.125 1.00 9.09 229 TRP A C 1
ATOM 1612 O O . TRP A 1 203 ? 43.965 46.531 21.232 1.00 9.75 229 TRP A O 1
ATOM 1623 N N . GLU A 1 204 ? 45.221 45.209 19.928 1.00 10.26 230 GLU A N 1
ATOM 1624 C CA . GLU A 1 204 ? 45.966 44.697 21.077 1.00 11.34 230 GLU A CA 1
ATOM 1625 C C . GLU A 1 204 ? 46.744 45.815 21.792 1.00 9.69 230 GLU A C 1
ATOM 1626 O O . GLU A 1 204 ? 46.754 45.913 23.013 1.00 10.75 230 GLU A O 1
ATOM 1632 N N . GLU A 1 205 ? 47.417 46.653 21.016 1.00 10.16 231 GLU A N 1
ATOM 1633 C CA . GLU A 1 205 ? 48.219 47.737 21.580 1.00 10.38 231 GLU A CA 1
ATOM 1634 C C . GLU A 1 205 ? 47.351 48.690 22.413 1.00 10.18 231 GLU A C 1
ATOM 1635 O O . GLU A 1 205 ? 47.714 49.090 23.527 1.00 9.67 231 GLU A O 1
ATOM 1641 N N . THR A 1 206 ? 46.219 49.076 21.853 1.00 9.55 232 THR A N 1
ATOM 1642 C CA . THR A 1 206 ? 45.355 50.013 22.529 1.00 8.87 232 THR A CA 1
ATOM 1643 C C . THR A 1 206 ? 44.689 49.371 23.750 1.00 8.49 232 THR A C 1
ATOM 1644 O O . THR A 1 206 ? 44.635 49.983 24.822 1.00 8.57 232 THR A O 1
ATOM 1656 N N . HIS A 1 208 ? 45.719 46.905 25.641 1.00 9.51 234 HIS A N 1
ATOM 1657 C CA . HIS A 1 208 ? 46.689 46.750 26.728 1.00 10.72 234 HIS A CA 1
ATOM 1658 C C . HIS A 1 208 ? 46.934 48.081 27.419 1.00 9.26 234 HIS A C 1
ATOM 1659 O O . HIS A 1 208 ? 46.985 48.147 28.648 1.00 10.77 234 HIS A O 1
ATOM 1672 N N . PHE A 1 209 ? 47.129 49.148 26.641 1.00 8.91 235 PHE A N 1
ATOM 1673 C CA . PHE A 1 209 ? 47.491 50.430 27.187 1.00 8.36 235 PHE A CA 1
ATOM 1674 C C . PHE A 1 209 ? 46.345 51.001 28.037 1.00 8.21 235 PHE A C 1
ATOM 1675 O O . PHE A 1 209 ? 46.569 51.502 29.129 1.00 10.06 235 PHE A O 1
ATOM 1683 N N . VAL A 1 210 ? 45.125 50.937 27.519 1.00 7.80 236 VAL A N 1
ATOM 1684 C CA . VAL A 1 210 ? 44.007 51.584 28.182 1.00 7.51 236 VAL A CA 1
ATOM 1685 C C . VAL A 1 210 ? 43.555 50.762 29.391 1.00 7.67 236 VAL A C 1
ATOM 1686 O O . VAL A 1 210 ? 43.206 51.311 30.426 1.00 8.58 236 VAL A O 1
ATOM 1703 N N . LEU A 1 212 ? 45.458 48.366 31.118 1.00 8.45 238 LEU A N 1
ATOM 1704 C CA . LEU A 1 212 ? 46.527 48.062 32.099 1.00 8.76 238 LEU A CA 1
ATOM 1705 C C . LEU A 1 212 ? 47.488 49.191 32.394 1.00 8.74 238 LEU A C 1
ATOM 1706 O O . LEU A 1 212 ? 48.184 49.125 33.405 1.00 9.91 238 LEU A O 1
ATOM 1711 N N . GLU A 1 213 ? 47.501 50.239 31.577 1.00 9.01 239 GLU A N 1
ATOM 1712 C CA . GLU A 1 213 ? 48.230 51.466 31.904 1.00 8.74 239 GLU A CA 1
ATOM 1713 C C . GLU A 1 213 ? 47.240 52.649 31.860 1.00 8.38 239 GLU A C 1
ATOM 1714 O O . GLU A 1 213 ? 47.450 53.627 31.145 1.00 9.49 239 GLU A O 1
ATOM 1720 N N . PRO A 1 214 ? 46.152 52.565 32.627 1.00 8.74 240 PRO A N 1
ATOM 1721 C CA . PRO A 1 214 ? 45.092 53.539 32.439 1.00 8.14 240 PRO A CA 1
ATOM 1722 C C . PRO A 1 214 ? 45.473 54.961 32.790 1.00 8.90 240 PRO A C 1
ATOM 1723 O O . PRO A 1 214 ? 45.848 55.260 33.928 1.00 10.36 240 PRO A O 1
ATOM 1727 N N . GLY A 1 215 ? 45.299 55.850 31.827 1.00 8.39 241 GLY A N 1
ATOM 1728 C CA . GLY A 1 215 ? 45.410 57.286 32.083 1.00 8.77 241 GLY A CA 1
ATOM 1729 C C . GLY A 1 215 ? 44.113 57.802 32.705 1.00 8.08 241 GLY A C 1
ATOM 1730 O O . GLY A 1 215 ? 43.211 57.031 33.087 1.00 8.53 241 GLY A O 1
ATOM 1731 N N . PRO A 1 216 ? 43.981 59.129 32.814 1.00 8.21 242 PRO A N 1
ATOM 1732 C CA . PRO A 1 216 ? 42.887 59.733 33.568 1.00 9.32 242 PRO A CA 1
ATOM 1733 C C . PRO A 1 216 ? 41.487 59.530 32.972 1.00 8.38 242 PRO A C 1
ATOM 1734 O O . PRO A 1 216 ? 40.507 59.769 33.670 1.00 9.76 242 PRO A O 1
ATOM 1738 N N . ARG A 1 217 ? 41.396 59.137 31.703 1.00 7.92 243 ARG A N 1
ATOM 1739 C CA . ARG A 1 217 ? 40.119 58.986 30.997 1.00 6.90 243 ARG A CA 1
ATOM 1740 C C . ARG A 1 217 ? 39.859 57.557 30.540 1.00 7.34 243 ARG A C 1
ATOM 1741 O O . ARG A 1 217 ? 38.865 57.291 29.880 1.00 7.31 243 ARG A O 1
ATOM 1749 N N . ALA A 1 218 ? 40.762 56.638 30.874 1.00 6.71 244 ALA A N 1
ATOM 1750 C CA . ALA A 1 218 ? 40.717 55.271 30.333 1.00 6.58 244 ALA A CA 1
ATOM 1751 C C . ALA A 1 218 ? 39.431 54.547 30.636 1.00 5.94 244 ALA A C 1
ATOM 1752 O O . ALA A 1 218 ? 38.827 53.957 29.752 1.00 6.69 244 ALA A O 1
ATOM 1754 N N . THR A 1 219 ? 38.981 54.599 31.889 1.00 6.52 245 THR A N 1
ATOM 1755 C CA . THR A 1 219 ? 37.767 53.887 32.234 1.00 6.50 245 THR A CA 1
ATOM 1756 C C . THR A 1 219 ? 36.579 54.420 31.432 1.00 6.13 245 THR A C 1
ATOM 1757 O O . THR A 1 219 ? 35.743 53.652 30.950 1.00 6.84 245 THR A O 1
ATOM 1761 N N . ALA A 1 220 ? 36.477 55.745 31.321 1.00 6.54 246 ALA A N 1
ATOM 1762 C CA . ALA A 1 220 ? 35.400 56.357 30.539 1.00 6.84 246 ALA A CA 1
ATOM 1763 C C . ALA A 1 220 ? 35.452 55.909 29.085 1.00 6.43 246 ALA A C 1
ATOM 1764 O O . ALA A 1 220 ? 34.421 55.598 28.490 1.00 6.76 246 ALA A O 1
ATOM 1766 N N . TYR A 1 221 ? 36.635 55.909 28.467 1.00 6.50 247 TYR A N 1
ATOM 1767 C CA . TYR A 1 221 ? 36.746 55.468 27.091 1.00 6.83 247 TYR A CA 1
ATOM 1768 C C . TYR A 1 221 ? 36.249 54.021 26.941 1.00 6.15 247 TYR A C 1
ATOM 1769 O O . TYR A 1 221 ? 35.560 53.672 25.982 1.00 6.84 247 TYR A O 1
ATOM 1778 N N . LEU A 1 222 ? 36.694 53.142 27.831 1.00 5.96 248 LEU A N 1
ATOM 1779 C CA . LEU A 1 222 ? 36.348 51.724 27.716 1.00 6.66 248 LEU A CA 1
ATOM 1780 C C . LEU A 1 222 ? 34.878 51.488 27.984 1.00 6.54 248 LEU A C 1
ATOM 1781 O O . LEU A 1 222 ? 34.253 50.655 27.325 1.00 6.95 248 LEU A O 1
ATOM 1786 N N . ALA A 1 223 ? 34.332 52.196 28.963 1.00 6.02 249 ALA A N 1
ATOM 1787 C CA . ALA A 1 223 ? 32.894 52.103 29.237 1.00 7.07 249 ALA A CA 1
ATOM 1788 C C . ALA A 1 223 ? 32.090 52.502 27.975 1.00 6.31 249 ALA A C 1
ATOM 1789 O O . ALA A 1 223 ? 31.183 51.786 27.540 1.00 6.98 249 ALA A O 1
ATOM 1791 N N . TYR A 1 224 ? 32.477 53.619 27.376 1.00 6.19 250 TYR A N 1
ATOM 1792 C CA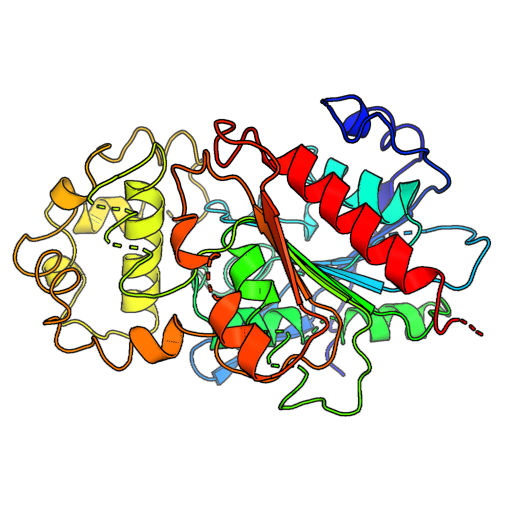 . TYR A 1 224 ? 31.793 54.098 26.170 1.00 6.31 250 TYR A CA 1
ATOM 1793 C C . TYR A 1 224 ? 31.913 53.081 25.042 1.00 6.25 250 TYR A C 1
ATOM 1794 O O . TYR A 1 224 ? 30.953 52.747 24.341 1.00 6.78 250 TYR A O 1
ATOM 1803 N N . PHE A 1 225 ? 33.127 52.566 24.845 1.00 6.08 251 PHE A N 1
ATOM 1804 C CA . PHE A 1 225 ? 33.381 51.687 23.742 1.00 6.72 251 PHE A CA 1
ATOM 1805 C C . PHE A 1 225 ? 32.568 50.396 23.823 1.00 6.24 251 PHE A C 1
ATOM 1806 O O . PHE A 1 225 ? 31.891 50.014 22.882 1.00 6.34 251 PHE A O 1
ATOM 1814 N N . PHE A 1 226 ? 32.656 49.706 24.951 1.00 6.16 252 PHE A N 1
ATOM 1815 C CA . PHE A 1 226 ? 31.955 48.435 25.063 1.00 6.19 252 PHE A CA 1
ATOM 1816 C C . PHE A 1 226 ? 30.453 48.602 25.209 1.00 6.09 252 PHE A C 1
ATOM 1817 O O . PHE A 1 226 ? 29.683 47.773 24.720 1.00 6.98 252 PHE A O 1
ATOM 1825 N N . TYR A 1 227 ? 29.999 49.684 25.857 1.00 6.32 253 TYR A N 1
ATOM 1826 C CA . TYR A 1 227 ? 28.562 49.940 25.923 1.00 6.89 253 TYR A CA 1
ATOM 1827 C C . TYR A 1 227 ? 27.995 50.157 24.516 1.00 6.17 253 TYR A C 1
ATOM 1828 O O . TYR A 1 227 ? 26.969 49.576 24.128 1.00 6.94 253 TYR A O 1
ATOM 1837 N N . SER A 1 228 ? 28.681 50.980 23.730 1.00 6.80 254 SER A N 1
ATOM 1838 C CA . SER A 1 228 ? 28.238 51.286 22.381 1.00 7.03 254 SER A CA 1
ATOM 1839 C C . SER A 1 228 ? 28.349 50.070 21.461 1.00 6.25 254 SER A C 1
ATOM 1840 O O . SER A 1 228 ? 27.452 49.810 20.652 1.00 7.77 254 SER A O 1
ATOM 1843 N N . LEU A 1 229 ? 29.445 49.315 21.563 1.00 6.64 255 LEU A N 1
ATOM 1844 C CA . LEU A 1 229 ? 29.595 48.160 20.695 1.00 7.62 255 LEU A CA 1
ATOM 1845 C C . LEU A 1 229 ? 28.546 47.089 20.994 1.00 7.23 255 LEU A C 1
ATOM 1846 O O . LEU A 1 229 ? 27.963 46.513 20.073 1.00 8.00 255 LEU A O 1
ATOM 1851 N N . GLN A 1 230 ? 28.322 46.799 22.271 1.00 7.31 256 GLN A N 1
ATOM 1852 C CA . GLN A 1 230 ? 27.303 45.815 22.617 1.00 7.55 256 GLN A CA 1
ATOM 1853 C C . GLN A 1 230 ? 25.923 46.325 22.196 1.00 7.59 256 GLN A C 1
ATOM 1854 O O . GLN A 1 230 ? 25.101 45.538 21.712 1.00 9.25 256 GLN A O 1
ATOM 1860 N N . THR A 1 231 ? 25.641 47.609 22.377 1.00 8.18 257 THR A N 1
ATOM 1861 C CA . THR A 1 231 ? 24.355 48.185 21.945 1.00 8.82 257 THR A CA 1
ATOM 1862 C C . THR A 1 231 ? 24.080 47.937 20.470 1.00 8.01 257 THR A C 1
ATOM 1863 O O . THR A 1 231 ? 23.005 47.459 20.101 1.00 10.40 257 THR A O 1
ATOM 1867 N N . TYR A 1 232 ? 25.070 48.215 19.628 1.00 8.30 258 TYR A N 1
ATOM 1868 C CA . TYR A 1 232 ? 24.843 48.153 18.183 1.00 9.04 258 TYR A CA 1
ATOM 1869 C C . TYR A 1 232 ? 25.068 46.768 17.585 1.00 9.92 258 TYR A C 1
ATOM 1870 O O . TYR A 1 232 ? 24.428 46.438 16.593 1.00 12.19 258 TYR A O 1
ATOM 1879 N N . LYS A 1 233 ? 25.945 45.969 18.176 1.00 9.41 259 LYS A N 1
ATOM 1880 C CA . LYS A 1 233 ? 26.388 44.697 17.557 1.00 9.90 259 LYS A CA 1
ATOM 1881 C C . LYS A 1 233 ? 26.076 43.443 18.367 1.00 10.48 259 LYS A C 1
ATOM 1882 O O . LYS A 1 233 ? 26.116 42.347 17.824 1.00 12.38 259 LYS A O 1
ATOM 1888 N N . SER A 1 234 ? 25.823 43.582 19.670 1.00 10.76 260 SER A N 1
ATOM 1889 C CA A SER A 1 234 ? 25.489 42.448 20.525 0.50 12.43 260 SER A CA 1
ATOM 1890 C CA B SER A 1 234 ? 25.446 42.426 20.481 0.50 11.70 260 SER A CA 1
ATOM 1891 C C . SER A 1 234 ? 26.455 41.269 20.366 1.00 11.51 260 SER A C 1
ATOM 1892 O O . SER A 1 234 ? 26.049 40.101 20.275 1.00 12.71 260 SER A O 1
ATOM 1897 N N . TYR A 1 235 ? 27.747 41.563 20.398 1.00 9.58 261 TYR A N 1
ATOM 1898 C CA . TYR A 1 235 ? 28.751 40.511 20.284 1.00 10.32 261 TYR A CA 1
ATOM 1899 C C . TYR A 1 235 ? 28.834 39.630 21.531 1.00 11.11 261 TYR A C 1
ATOM 1900 O O . TYR A 1 235 ? 29.325 38.503 21.450 1.00 12.90 261 TYR A O 1
ATOM 1909 N N . TRP A 1 236 ? 28.372 40.138 22.669 1.00 9.04 262 TRP A N 1
ATOM 1910 C CA . TRP A 1 236 ? 28.363 39.395 23.920 1.00 9.67 262 TRP A CA 1
ATOM 1911 C C . TRP A 1 236 ? 26.917 39.053 24.308 1.00 10.60 262 TRP A C 1
ATOM 1912 O O . TRP A 1 236 ? 25.967 39.499 23.659 1.00 10.72 262 TRP A O 1
ATOM 1923 N N . SER A 1 237 ? 26.750 38.251 25.356 1.00 10.04 263 SER A N 1
ATOM 1924 C CA . SER A 1 237 ? 25.417 37.756 25.703 1.00 11.19 263 SER A CA 1
ATOM 1925 C C . SER A 1 237 ? 24.521 38.872 26.208 1.00 11.87 263 SER A C 1
ATOM 1926 O O . SER A 1 237 ? 23.322 38.830 26.031 1.00 15.20 263 SER A O 1
ATOM 1929 N N . GLY A 1 238 ? 25.114 39.855 26.880 1.00 10.77 264 GLY A N 1
ATOM 1930 C CA . GLY A 1 238 ? 24.399 40.985 27.421 1.00 11.32 264 GLY A CA 1
ATOM 1931 C C . GLY A 1 238 ? 25.378 41.896 28.144 1.00 9.00 264 GLY A C 1
ATOM 1932 O O . GLY A 1 238 ? 26.562 41.589 28.258 1.00 10.62 264 GLY A O 1
ATOM 1933 N N . PHE A 1 239 ? 24.856 42.993 28.674 1.00 8.96 265 PHE A N 1
ATOM 1934 C CA . PHE A 1 239 ? 25.688 43.960 29.326 1.00 8.24 265 PHE A CA 1
ATOM 1935 C C . PHE A 1 239 ? 26.291 43.427 30.619 1.00 7.96 265 PHE A C 1
ATOM 1936 O O . PHE A 1 239 ? 27.313 43.949 31.063 1.00 9.34 265 PHE A O 1
ATOM 1944 N N . ASP A 1 240 ? 25.649 42.454 31.252 1.00 8.16 266 ASP A N 1
ATOM 1945 C CA . ASP A 1 240 ? 26.118 41.934 32.536 1.00 7.75 266 ASP A CA 1
ATOM 1946 C C . ASP A 1 240 ? 27.251 40.937 32.406 1.00 7.61 266 ASP A C 1
ATOM 1947 O O . ASP A 1 240 ? 27.938 40.655 33.377 1.00 8.45 266 ASP A O 1
ATOM 1952 N N . GLU A 1 241 ? 27.475 40.421 31.206 1.00 7.54 267 GLU A N 1
ATOM 1953 C CA . GLU A 1 241 ? 28.680 39.654 30.917 1.00 7.49 267 GLU A CA 1
ATOM 1954 C C . GLU A 1 241 ? 29.892 40.598 30.916 1.00 7.24 267 GLU A C 1
ATOM 1955 O O . GLU A 1 241 ? 30.992 40.207 31.306 1.00 7.55 267 GLU A O 1
ATOM 1961 N N . ILE A 1 242 ? 29.689 41.824 30.434 1.00 6.64 268 ILE A N 1
ATOM 1962 C CA . ILE A 1 242 ? 30.745 42.806 30.250 1.00 7.23 268 ILE A CA 1
ATOM 1963 C C . ILE A 1 242 ? 31.024 43.553 31.549 1.00 6.72 268 ILE A C 1
ATOM 1964 O O . ILE A 1 242 ? 32.153 43.547 32.061 1.00 7.19 268 ILE A O 1
ATOM 1969 N N . PHE A 1 243 ? 29.997 44.210 32.094 1.00 6.45 269 PHE A N 1
ATOM 1970 C CA . PHE A 1 243 ? 30.148 45.191 33.162 1.00 6.93 269 PHE A CA 1
ATOM 1971 C C . PHE A 1 243 ? 29.739 44.623 34.503 1.00 6.72 269 PHE A C 1
ATOM 1972 O O . PHE A 1 243 ? 28.639 44.083 34.667 1.00 9.10 269 PHE A O 1
ATOM 1980 N N . ALA A 1 244 ? 30.620 44.784 35.491 1.00 6.71 270 ALA A N 1
ATOM 1981 C CA . ALA A 1 244 ? 30.349 44.423 36.882 1.00 8.19 270 ALA A CA 1
ATOM 1982 C C . ALA A 1 244 ? 29.365 45.403 37.502 1.00 7.45 270 ALA A C 1
ATOM 1983 O O . ALA A 1 244 ? 29.325 46.576 37.145 1.00 8.29 270 ALA A O 1
ATOM 1985 N N . PRO A 1 245 ? 28.557 44.941 38.464 1.00 7.40 271 PRO A N 1
ATOM 1986 C CA . PRO A 1 245 ? 27.599 45.833 39.095 1.00 7.58 271 PRO A CA 1
ATOM 1987 C C . PRO A 1 245 ? 28.324 46.834 39.997 1.00 7.34 271 PRO A C 1
ATOM 1988 O O . PRO A 1 245 ? 29.338 46.493 40.600 1.00 8.58 271 PRO A O 1
ATOM 1992 N N . PRO A 1 246 ? 27.759 48.042 40.146 1.00 7.76 272 PRO A N 1
ATOM 1993 C CA . PRO A 1 246 ? 26.539 48.549 39.505 1.00 8.89 272 PRO A CA 1
ATOM 1994 C C . PRO A 1 246 ? 26.792 49.249 38.160 1.00 8.67 272 PRO A C 1
ATOM 1995 O O . PRO A 1 246 ? 25.900 49.913 37.646 1.00 9.43 272 PRO A O 1
ATOM 1999 N N . TYR A 1 247 ? 27.987 49.103 37.604 1.00 8.26 273 TYR A N 1
ATOM 2000 C CA . TYR A 1 247 ? 28.358 49.785 36.365 1.00 7.76 273 TYR A CA 1
ATOM 2001 C C . TYR A 1 247 ? 27.558 49.329 35.163 1.00 8.13 273 TYR A C 1
ATOM 2002 O O . TYR A 1 247 ? 27.357 50.085 34.210 1.00 8.93 273 TYR A O 1
ATOM 2011 N N . ASN A 1 248 ? 27.036 48.108 35.237 1.00 7.57 274 ASN A N 1
ATOM 2012 C CA . ASN A 1 248 ? 26.138 47.596 34.227 1.00 8.11 274 ASN A CA 1
ATOM 2013 C C . ASN A 1 248 ? 24.913 48.464 34.022 1.00 8.85 274 ASN A C 1
ATOM 2014 O O . ASN A 1 248 ? 24.410 48.553 32.893 1.00 11.40 274 ASN A O 1
ATOM 2019 N N . THR A 1 249 ? 24.416 49.114 35.076 1.00 8.38 275 THR A N 1
ATOM 2020 C CA . THR A 1 249 ? 23.283 50.026 34.939 1.00 8.26 275 THR A CA 1
ATOM 2021 C C . THR A 1 249 ? 23.700 51.497 35.023 1.00 8.15 275 THR A C 1
ATOM 2022 O O . THR A 1 249 ? 23.016 52.350 34.453 1.00 10.54 275 THR A O 1
ATOM 2026 N N . LEU A 1 250 ? 24.796 51.818 35.707 1.00 7.78 276 LEU A N 1
ATOM 2027 C CA . LEU A 1 250 ? 25.271 53.192 35.779 1.00 7.88 276 LEU A CA 1
ATOM 2028 C C . LEU A 1 250 ? 25.786 53.686 34.443 1.00 7.72 276 LEU A C 1
ATOM 2029 O O . LEU A 1 250 ? 25.528 54.836 34.064 1.00 8.40 276 LEU A O 1
ATOM 2034 N N . ILE A 1 251 ? 26.564 52.870 33.735 1.00 7.55 277 ILE A N 1
ATOM 2035 C CA . ILE A 1 251 ? 27.150 53.303 32.483 1.00 7.17 277 ILE A CA 1
ATOM 2036 C C . ILE A 1 251 ? 26.098 53.764 31.457 1.00 7.40 277 ILE A C 1
ATOM 2037 O O . ILE A 1 251 ? 26.257 54.824 30.851 1.00 8.23 277 ILE A O 1
ATOM 2042 N N . PRO A 1 252 ? 25.020 52.989 31.271 1.00 8.23 278 PRO A N 1
ATOM 2043 C CA . PRO A 1 252 ? 23.979 53.495 30.347 1.00 9.09 278 PRO A CA 1
ATOM 2044 C C . PRO A 1 252 ? 23.427 54.868 30.702 1.00 10.09 278 PRO A C 1
ATOM 2045 O O . PRO A 1 252 ? 23.167 55.675 29.807 1.00 12.36 278 PRO A O 1
ATOM 2049 N N . GLU A 1 253 ? 23.298 55.157 31.992 1.00 10.40 279 GLU A N 1
ATOM 2050 C CA . GLU A 1 253 ? 22.873 56.480 32.445 1.00 10.74 279 GLU A CA 1
ATOM 2051 C C . GLU A 1 253 ? 23.925 57.552 32.115 1.00 10.06 279 GLU A C 1
ATOM 2052 O O . GLU A 1 253 ? 23.627 58.612 31.543 1.00 11.41 279 GLU A O 1
ATOM 2063 N N . LEU A 1 254 ? 25.171 57.276 32.464 1.00 8.35 280 LEU A N 1
ATOM 2064 C CA . LEU A 1 254 ? 26.252 58.229 32.227 1.00 8.85 280 LEU A CA 1
ATOM 2065 C C . LEU A 1 254 ? 26.434 58.546 30.760 1.00 8.68 280 LEU A C 1
ATOM 2066 O O . LEU A 1 254 ? 26.883 59.650 30.425 1.00 10.40 280 LEU A O 1
ATOM 2079 N N . ASP A 1 256 ? 24.161 58.848 28.424 1.00 8.62 282 ASP A N 1
ATOM 2080 C CA . ASP A 1 256 ? 22.902 59.276 27.819 1.00 8.78 282 ASP A CA 1
ATOM 2081 C C . ASP A 1 256 ? 23.025 60.513 26.941 1.00 8.69 282 ASP A C 1
ATOM 2082 O O . ASP A 1 256 ? 22.051 60.880 26.296 1.00 10.53 282 ASP A O 1
ATOM 2087 N N . GLY A 1 257 ? 24.185 61.151 26.910 1.00 8.18 283 GLY A N 1
ATOM 2088 C CA . GLY A 1 257 ? 24.421 62.347 26.132 1.00 7.79 283 GLY A CA 1
ATOM 2089 C C . GLY A 1 257 ? 24.222 63.650 26.886 1.00 8.02 283 GLY A C 1
ATOM 2090 O O . GLY A 1 257 ? 24.453 64.720 26.319 1.00 8.07 283 GLY A O 1
ATOM 2091 N N . TYR A 1 258 ? 23.829 63.558 28.171 1.00 8.54 284 TYR A N 1
ATOM 2092 C CA . TYR A 1 258 ? 23.474 64.726 28.980 1.00 9.16 284 TYR A CA 1
ATOM 2093 C C . TYR A 1 258 ? 24.223 64.763 30.301 1.00 9.25 284 TYR A C 1
ATOM 2094 O O . TYR A 1 258 ? 23.858 65.499 31.197 1.00 12.40 284 TYR A O 1
ATOM 2103 N N . HIS A 1 259 ? 25.283 63.970 30.417 1.00 10.13 285 HIS A N 1
ATOM 2104 C CA . HIS A 1 259 ? 26.186 64.069 31.564 1.00 10.35 285 HIS A CA 1
ATOM 2105 C C . HIS A 1 259 ? 27.453 64.745 31.133 1.00 12.17 285 HIS A C 1
ATOM 2106 O O . HIS A 1 259 ? 28.099 64.329 30.164 1.00 12.97 285 HIS A O 1
ATOM 2113 N N . ALA A 1 260 ? 27.835 65.786 31.863 1.00 12.50 286 ALA A N 1
ATOM 2114 C CA . ALA A 1 260 ? 29.079 66.483 31.603 1.00 12.74 286 ALA A CA 1
ATOM 2115 C C . ALA A 1 260 ? 30.249 65.499 31.767 1.00 11.83 286 ALA A C 1
ATOM 2116 O O . ALA A 1 260 ? 30.257 64.639 32.655 1.00 11.88 286 ALA A O 1
ATOM 2118 N N . VAL A 1 261 ? 31.246 65.632 30.914 1.00 12.34 287 VAL A N 1
ATOM 2119 C CA . VAL A 1 261 ? 32.357 64.720 30.950 1.00 11.33 287 VAL A CA 1
ATOM 2120 C C . VAL A 1 261 ? 33.036 64.661 32.348 1.00 11.09 287 VAL A C 1
ATOM 2121 O O . VAL A 1 261 ? 33.395 63.584 32.812 1.00 11.15 287 VAL A O 1
ATOM 2125 N N . ASP A 1 262 ? 33.174 65.772 33.060 1.00 11.45 288 ASP A N 1
ATOM 2126 C CA A ASP A 1 262 ? 33.788 65.708 34.388 0.50 12.17 288 ASP A CA 1
ATOM 2127 C CA B ASP A 1 262 ? 33.781 65.704 34.390 0.50 12.34 288 ASP A CA 1
ATOM 2128 C C . ASP A 1 262 ? 32.939 64.869 35.365 1.00 12.24 288 ASP A C 1
ATOM 2129 O O . ASP A 1 262 ? 33.486 64.187 36.235 1.00 12.50 288 ASP A O 1
ATOM 2138 N N . GLU A 1 263 ? 31.612 64.900 35.212 1.00 11.15 289 GLU A N 1
ATOM 2139 C CA . GLU A 1 263 ? 30.750 64.101 36.062 1.00 12.23 289 GLU A CA 1
ATOM 2140 C C . GLU A 1 263 ? 30.923 62.615 35.758 1.00 9.92 289 GLU A C 1
ATOM 2141 O O . GLU A 1 263 ? 30.943 61.784 36.667 1.00 10.74 289 GLU A O 1
ATOM 2152 N N . ILE A 1 264 ? 31.076 62.278 34.477 1.00 9.87 290 ILE A N 1
ATOM 2153 C CA . ILE A 1 264 ? 31.323 60.896 34.067 1.00 9.67 290 ILE A CA 1
ATOM 2154 C C . ILE A 1 264 ? 32.614 60.386 34.675 1.00 8.77 290 ILE A C 1
ATOM 2155 O O . ILE A 1 264 ? 32.656 59.309 35.283 1.00 10.03 290 ILE A O 1
ATOM 2160 N N . LEU A 1 265 ? 33.662 61.201 34.562 1.00 9.59 291 LEU A N 1
ATOM 2161 C CA . LEU A 1 265 ? 34.956 60.791 35.076 1.00 11.35 291 LEU A CA 1
ATOM 2162 C C . LEU A 1 265 ? 34.932 60.611 36.593 1.00 11.23 291 LEU A C 1
ATOM 2163 O O . LEU A 1 265 ? 35.553 59.694 37.117 1.00 14.23 291 LEU A O 1
ATOM 2168 N N . GLN A 1 266 ? 34.184 61.448 37.294 1.00 11.41 292 GLN A N 1
ATOM 2169 C CA A GLN A 1 266 ? 34.075 61.330 38.747 0.50 12.49 292 GLN A CA 1
ATOM 2170 C CA B GLN A 1 266 ? 34.067 61.333 38.749 0.50 12.20 292 GLN A CA 1
ATOM 2171 C C . GLN A 1 266 ? 33.262 60.108 39.197 1.00 11.36 292 GLN A C 1
ATOM 2172 O O . GLN A 1 266 ? 33.542 59.534 40.256 1.00 14.76 292 GLN A O 1
ATOM 2183 N N . ALA A 1 267 ? 32.279 59.689 38.403 1.00 10.38 293 ALA A N 1
ATOM 2184 C CA . ALA A 1 267 ? 31.408 58.550 38.740 1.00 10.42 293 ALA A CA 1
ATOM 2185 C C . ALA A 1 267 ? 32.068 57.204 38.517 1.00 10.52 293 ALA A C 1
ATOM 2186 O O . ALA A 1 267 ? 31.573 56.213 39.026 1.00 13.40 293 ALA A O 1
ATOM 2188 N N . LEU A 1 268 ? 33.122 57.142 37.716 1.00 9.63 294 LEU A N 1
ATOM 2189 C CA . LEU A 1 268 ? 33.745 55.883 37.351 1.00 9.99 294 LEU A CA 1
ATOM 2190 C C . LEU A 1 268 ? 35.080 55.749 38.068 1.00 9.99 294 LEU A C 1
ATOM 2191 O O . LEU A 1 268 ? 35.818 56.729 38.243 1.00 12.12 294 LEU A O 1
ATOM 2196 N N . PRO A 1 269 ? 35.453 54.517 38.416 1.00 9.12 295 PRO A N 1
ATOM 2197 C CA . PRO A 1 269 ? 36.778 54.326 39.013 1.00 10.46 295 PRO A CA 1
ATOM 2198 C C . PRO A 1 269 ? 37.909 54.621 38.024 1.00 9.57 295 PRO A C 1
ATOM 2199 O O . PRO A 1 269 ? 37.736 54.502 36.822 1.00 11.20 295 PRO A O 1
ATOM 2203 N N . GLN A 1 270 ? 39.061 54.983 38.553 1.00 9.83 296 GLN A N 1
ATOM 2204 C CA . GLN A 1 270 ? 40.225 55.220 37.711 1.00 10.11 296 GLN A CA 1
ATOM 2205 C C . GLN A 1 270 ? 40.828 53.946 37.120 1.00 8.61 296 GLN A C 1
ATOM 2206 O O . GLN A 1 270 ? 41.387 53.994 36.030 1.00 9.55 296 GLN A O 1
ATOM 2212 N N . ASP A 1 271 ? 40.682 52.821 37.824 1.00 9.70 297 ASP A N 1
ATOM 2213 C CA . ASP A 1 271 ? 41.139 51.518 37.334 1.00 8.33 297 ASP A CA 1
ATOM 2214 C C . ASP A 1 271 ? 40.019 50.847 36.539 1.00 8.50 297 ASP A C 1
ATOM 2215 O O . ASP A 1 271 ? 39.014 50.449 37.134 1.00 9.38 297 ASP A O 1
ATOM 2220 N N . PRO A 1 272 ? 40.162 50.750 35.203 1.00 8.43 298 PRO A N 1
ATOM 2221 C CA . PRO A 1 272 ? 39.066 50.209 34.410 1.00 7.90 298 PRO A CA 1
ATOM 2222 C C . PRO A 1 272 ? 38.706 48.792 34.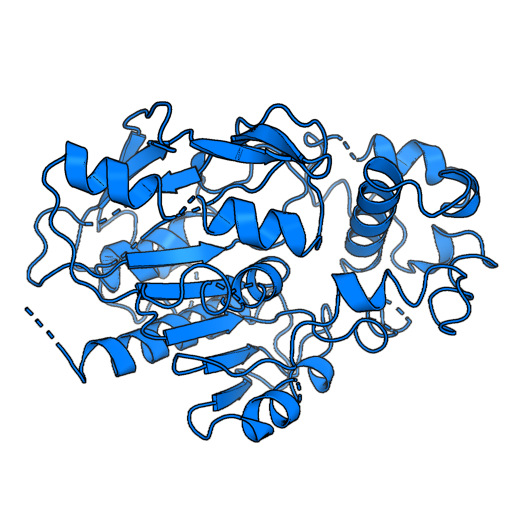764 1.00 8.55 298 PRO A C 1
ATOM 2223 O O . PRO A 1 272 ? 37.575 48.364 34.490 1.00 9.40 298 PRO A O 1
ATOM 2227 N N . LEU A 1 273 ? 39.651 48.019 35.313 1.00 8.71 299 LEU A N 1
ATOM 2228 C CA . LEU A 1 273 ? 39.301 46.644 35.625 1.00 8.86 299 LEU A CA 1
ATOM 2229 C C . LEU A 1 273 ? 38.118 46.563 36.579 1.00 8.30 299 LEU A C 1
ATOM 2230 O O . LEU A 1 273 ? 37.383 45.571 36.564 1.00 10.19 299 LEU A O 1
ATOM 2235 N N . LEU A 1 274 ? 37.890 47.604 37.387 1.00 8.84 300 LEU A N 1
ATOM 2236 C CA . LEU A 1 274 ? 36.806 47.579 38.387 1.00 9.20 300 LEU A CA 1
ATOM 2237 C C . LEU A 1 274 ? 35.424 47.672 37.733 1.00 9.14 300 LEU A C 1
ATOM 2238 O O . LEU A 1 274 ? 34.439 47.281 38.372 1.00 10.09 300 LEU A O 1
ATOM 2243 N N . ILE A 1 275 ? 35.319 48.131 36.486 1.00 7.43 301 ILE A N 1
ATOM 2244 C CA . ILE A 1 275 ? 33.993 48.191 35.844 1.00 7.77 301 ILE A CA 1
ATOM 2245 C C . ILE A 1 275 ? 33.623 46.916 35.105 1.00 6.98 301 ILE A C 1
ATOM 2246 O O . ILE A 1 275 ? 32.495 46.792 34.650 1.00 7.74 301 ILE A O 1
ATOM 2251 N N . PHE A 1 276 ? 34.561 45.974 34.973 1.00 6.69 302 PHE A N 1
ATOM 2252 C CA . PHE A 1 276 ? 34.325 44.785 34.156 1.00 6.97 302 PHE A CA 1
ATOM 2253 C C . PHE A 1 276 ? 34.243 43.534 34.985 1.00 6.93 302 PHE A C 1
ATOM 2254 O O . PHE A 1 276 ? 34.920 43.384 35.995 1.00 8.24 302 PHE A O 1
ATOM 2262 N N . GLN A 1 277 ? 33.480 42.567 34.498 1.00 7.24 303 GLN A N 1
ATOM 2263 C CA . GLN A 1 277 ? 33.631 41.206 35.007 1.00 7.61 303 GLN A CA 1
ATOM 2264 C C . GLN A 1 277 ? 35.045 40.719 34.675 1.00 8.76 303 GLN A C 1
ATOM 2265 O O . GLN A 1 277 ? 35.513 40.923 33.575 1.00 8.77 303 GLN A O 1
ATOM 2271 N N . PRO A 1 278 ? 35.727 40.050 35.622 1.00 10.34 304 PRO A N 1
ATOM 2272 C CA . PRO A 1 278 ? 37.096 39.618 35.327 1.00 12.20 304 PRO A CA 1
ATOM 2273 C C . PRO A 1 278 ? 37.244 38.669 34.136 1.00 11.00 304 PRO A C 1
ATOM 2274 O O . PRO A 1 278 ? 38.208 38.767 33.400 1.00 12.73 304 PRO A O 1
ATOM 2278 N N A LYS A 1 279 ? 36.286 37.778 33.950 0.50 9.44 305 LYS A N 1
ATOM 2279 N N B LYS A 1 279 ? 36.300 37.747 33.899 0.50 9.92 305 LYS A N 1
ATOM 2280 C CA A LYS A 1 279 ? 36.386 36.910 32.823 0.50 9.09 305 LYS A CA 1
ATOM 2281 C CA B LYS A 1 279 ? 36.409 36.867 32.711 0.50 10.29 305 LYS A CA 1
ATOM 2282 C C A LYS A 1 279 ? 36.509 37.759 31.550 0.50 7.97 305 LYS A C 1
ATOM 2283 C C B LYS A 1 279 ? 36.433 37.731 31.457 0.50 9.74 305 LYS A C 1
ATOM 2284 O O A LYS A 1 279 ? 37.462 37.582 30.794 0.50 8.06 305 LYS A O 1
ATOM 2285 O O B LYS A 1 279 ? 37.049 37.393 30.409 0.50 9.32 305 LYS A O 1
ATOM 2296 N N A PHE A 1 280 ? 35.555 38.678 31.336 0.50 7.89 306 PHE A N 1
ATOM 2297 N N B PHE A 1 280 ? 35.727 38.852 31.552 0.50 8.06 306 PHE A N 1
ATOM 2298 C CA A PHE A 1 280 ? 35.483 39.514 30.126 0.50 7.44 306 PHE A CA 1
ATOM 2299 C CA B PHE A 1 280 ? 35.718 39.743 30.442 0.50 7.60 306 PHE A CA 1
ATOM 2300 C C A PHE A 1 280 ? 36.747 40.339 29.834 0.50 7.31 306 PHE A C 1
ATOM 2301 C C B PHE A 1 280 ? 37.049 40.466 30.362 0.50 7.17 306 PHE A C 1
ATOM 2302 O O A PHE A 1 280 ? 37.289 40.320 28.724 0.50 8.06 306 PHE A O 1
ATOM 2303 O O B PHE A 1 280 ? 37.712 40.413 29.326 0.50 6.55 306 PHE A O 1
ATOM 2318 N N A SER A 1 281 ? 37.211 41.089 30.820 0.50 6.79 307 SER A N 1
ATOM 2319 N N B SER A 1 281 ? 37.470 41.100 31.451 0.50 7.87 307 SER A N 1
ATOM 2320 C CA A SER A 1 281 ? 38.357 41.960 30.592 0.50 7.18 307 SER A CA 1
ATOM 2321 C CA B SER A 1 281 ? 38.706 41.872 31.382 0.50 8.03 307 SER A CA 1
ATOM 2322 C C A SER A 1 281 ? 39.589 41.133 30.279 0.50 7.82 307 SER A C 1
ATOM 2323 C C B SER A 1 281 ? 39.916 40.968 31.213 0.50 8.28 307 SER A C 1
ATOM 2324 O O A SER A 1 281 ? 40.390 41.509 29.436 0.50 9.39 307 SER A O 1
ATOM 2325 O O B SER A 1 281 ? 40.827 41.312 30.464 0.50 9.67 307 SER A O 1
ATOM 2330 N N A ASN A 1 282 ? 39.752 40.021 30.978 0.50 8.56 308 ASN A N 1
ATOM 2331 N N B ASN A 1 282 ? 39.943 39.825 31.886 0.50 8.43 308 ASN A N 1
ATOM 2332 C CA A ASN A 1 282 ? 40.901 39.166 30.728 0.50 8.34 308 ASN A CA 1
ATOM 2333 C CA B ASN A 1 282 ? 41.054 38.898 31.700 0.50 7.99 308 ASN A CA 1
ATOM 2334 C C A ASN A 1 282 ? 40.868 38.610 29.312 0.50 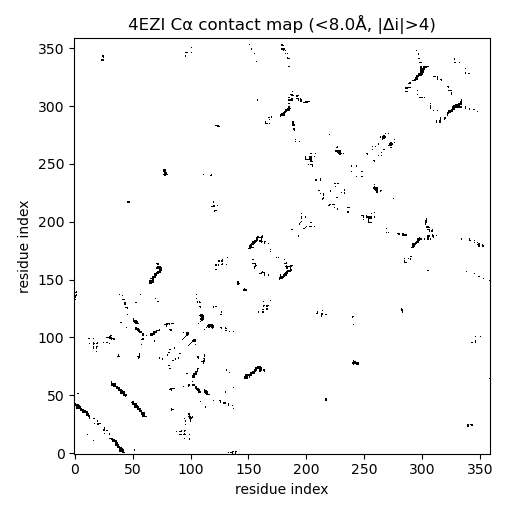8.38 308 ASN A C 1
ATOM 2335 C C B ASN A 1 282 ? 41.146 38.435 30.257 0.50 7.62 308 ASN A C 1
ATOM 2336 O O A ASN A 1 282 ? 41.908 38.501 28.650 0.50 9.40 308 ASN A O 1
ATOM 2337 O O B ASN A 1 282 ? 42.234 38.287 29.706 0.50 9.60 308 ASN A O 1
ATOM 2346 N N A GLY A 1 283 ? 39.681 38.236 28.845 0.50 7.71 309 GLY A N 1
ATOM 2347 N N B GLY A 1 283 ? 40.002 38.197 29.642 0.50 7.83 309 GLY A N 1
ATOM 2348 C CA A GLY A 1 283 ? 39.533 37.686 27.510 0.50 8.28 309 GLY A CA 1
ATOM 2349 C CA B GLY A 1 283 ? 39.961 37.769 28.243 0.50 8.29 309 GLY A CA 1
ATOM 2350 C C A GLY A 1 283 ? 39.868 38.696 26.442 0.50 7.68 309 GLY A C 1
ATOM 2351 C C B GLY A 1 283 ? 40.506 38.824 27.294 0.50 9.18 309 GLY A C 1
ATOM 2352 O O A GLY A 1 283 ? 40.442 38.362 25.407 0.50 8.20 309 GLY A O 1
ATOM 2353 O O B GLY A 1 283 ? 41.203 38.517 26.332 0.50 10.75 309 GLY A O 1
ATOM 2354 N N A ILE A 1 284 ? 39.511 39.943 26.693 0.50 6.71 310 ILE A N 1
ATOM 2355 N N B ILE A 1 284 ? 40.173 40.085 27.542 0.50 8.80 310 ILE A N 1
ATOM 2356 C CA A ILE A 1 284 ? 39.869 40.995 25.757 0.50 8.83 310 ILE A CA 1
ATOM 2357 C CA B ILE A 1 284 ? 40.790 41.174 26.786 0.50 10.97 310 ILE A CA 1
ATOM 2358 C C A ILE A 1 284 ? 41.383 41.130 25.675 0.50 10.19 310 ILE A C 1
ATOM 2359 C C B ILE A 1 284 ? 42.309 41.225 27.042 0.50 11.67 310 ILE A C 1
ATOM 2360 O O A ILE A 1 284 ? 41.965 41.123 24.582 0.50 10.50 310 ILE A O 1
ATOM 2361 O O B ILE A 1 284 ? 43.112 41.334 26.105 0.50 13.65 310 ILE A O 1
ATOM 2370 N N A ILE A 1 285 ? 42.012 41.238 26.836 0.50 10.35 311 ILE A N 1
ATOM 2371 N N B ILE A 1 285 ? 42.703 41.169 28.307 0.50 12.66 311 ILE A N 1
ATOM 2372 C CA A ILE A 1 285 ? 43.449 41.461 26.916 0.50 11.04 311 ILE A CA 1
ATOM 2373 C CA B ILE A 1 285 ? 44.123 41.234 28.663 0.50 12.66 311 ILE A CA 1
ATOM 2374 C C A ILE A 1 285 ? 44.209 40.290 26.312 0.50 10.38 311 ILE A C 1
ATOM 2375 C C B ILE A 1 285 ? 44.908 40.109 27.956 0.50 11.42 311 ILE A C 1
ATOM 2376 O O A ILE A 1 285 ? 45.188 40.483 25.591 0.50 12.89 311 ILE A O 1
ATOM 2377 O O B ILE A 1 285 ? 46.027 40.337 27.510 0.50 13.39 311 ILE A O 1
ATOM 2386 N N A SER A 1 286 ? 43.752 39.083 26.597 0.50 9.80 312 SER A N 1
ATOM 2387 N N B SER A 1 286 ? 44.304 38.927 27.801 0.50 10.64 312 SER A N 1
ATOM 2388 C CA A SER A 1 286 ? 44.478 37.902 26.158 0.50 9.90 312 SER A CA 1
ATOM 2389 C CA B SER A 1 286 ? 44.994 37.754 27.209 0.50 10.99 312 SER A CA 1
ATOM 2390 C C A SER A 1 286 ? 44.184 37.510 24.722 0.50 10.86 312 SER A C 1
ATOM 2391 C C B SER A 1 286 ? 44.707 37.444 25.721 0.50 12.07 312 SER A C 1
ATOM 2392 O O A SER A 1 286 ? 44.670 36.486 24.245 0.50 10.98 312 SER A O 1
ATOM 2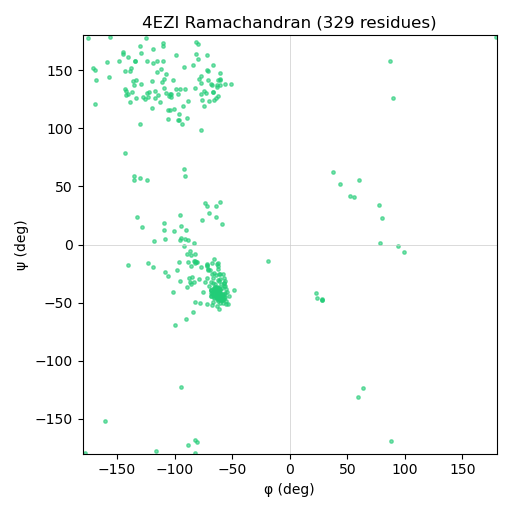393 O O B SER A 1 286 ? 45.261 36.481 25.196 0.50 12.02 312 SER A O 1
ATOM 2398 N N A LYS A 1 287 ? 43.382 38.325 24.050 0.50 12.22 313 LYS A N 1
ATOM 2399 N N B LYS A 1 287 ? 43.851 38.224 25.052 0.50 13.92 313 LYS A N 1
ATOM 2400 C CA A LYS A 1 287 ? 42.874 38.000 22.727 0.50 13.12 313 LYS A CA 1
ATOM 2401 C CA B LYS A 1 287 ? 43.477 38.002 23.613 0.50 16.16 313 LYS A CA 1
ATOM 2402 C C A LYS A 1 287 ? 42.240 36.641 22.774 0.50 14.36 313 LYS A C 1
ATOM 2403 C C B LYS A 1 287 ? 42.734 36.688 23.172 0.50 17.06 313 LYS A C 1
ATOM 2404 O O A LYS A 1 287 ? 42.166 35.936 21.739 0.50 12.11 313 LYS A O 1
ATOM 2405 O O B LYS A 1 287 ? 43.057 36.124 22.136 0.50 19.09 313 LYS A O 1
ATOM 2416 N N . THR A 1 288 ? 41.729 36.273 23.957 1.00 15.76 314 THR A N 1
ATOM 2417 C CA . THR A 1 288 ? 40.964 35.047 23.933 1.00 15.23 314 THR A CA 1
ATOM 2418 C C . THR A 1 288 ? 39.447 35.307 23.963 1.00 13.36 314 THR A C 1
ATOM 2419 O O . THR A 1 288 ? 38.653 34.376 23.867 1.00 15.23 314 THR A O 1
ATOM 2423 N N . ASP A 1 289 ? 39.033 36.577 23.962 1.00 14.52 315 ASP A N 1
ATOM 2424 C CA . ASP A 1 289 ? 37.623 36.876 23.808 1.00 13.06 315 ASP A CA 1
ATOM 2425 C C . ASP A 1 289 ? 37.160 36.236 22.521 1.00 12.53 315 ASP A C 1
ATOM 2426 O O . ASP A 1 289 ? 37.874 36.267 21.510 1.00 12.93 315 ASP A O 1
ATOM 2431 N N . ARG A 1 290 ? 35.986 35.625 22.545 1.00 12.42 316 ARG A N 1
ATOM 2432 C CA . ARG A 1 290 ? 35.471 34.917 21.376 1.00 13.04 316 ARG A CA 1
ATOM 2433 C C . ARG A 1 290 ? 35.244 35.807 20.162 1.00 11.75 316 ARG A C 1
ATOM 2434 O O . ARG A 1 290 ? 35.115 35.306 19.046 1.00 14.51 316 ARG A O 1
ATOM 2442 N N . ASN A 1 291 ? 35.209 37.120 20.382 1.00 11.97 317 ASN A N 1
ATOM 2443 C CA . ASN A 1 291 ? 35.005 38.101 19.303 1.00 11.51 317 ASN A CA 1
ATOM 2444 C C . ASN A 1 291 ? 36.284 38.772 18.825 1.00 11.83 317 ASN A C 1
ATOM 2445 O O . ASN A 1 291 ? 36.222 39.754 18.076 1.00 12.58 317 ASN A O 1
ATOM 2450 N N . THR A 1 292 ? 37.433 38.245 19.236 1.00 11.55 318 THR A N 1
ATOM 2451 C CA . THR A 1 292 ? 38.676 38.919 18.932 1.00 11.34 318 THR A CA 1
ATOM 2452 C C . THR A 1 292 ? 38.866 39.200 17.435 1.00 12.03 318 THR A C 1
ATOM 2453 O O . THR A 1 292 ? 39.331 40.279 17.065 1.00 12.08 318 THR A O 1
ATOM 2457 N N . GLU A 1 293 ? 38.516 38.257 16.565 1.00 12.14 319 GLU A N 1
ATOM 2458 C CA . GLU A 1 293 ? 38.729 38.499 15.143 1.00 12.02 319 GLU A CA 1
ATOM 2459 C C . GLU A 1 293 ? 37.909 39.678 14.585 1.00 11.95 319 GLU A C 1
ATOM 2460 O O . GLU A 1 293 ? 38.444 40.535 13.883 1.00 12.30 319 GLU A O 1
ATOM 2466 N N . ILE A 1 294 ? 36.634 39.767 14.944 1.00 11.76 320 ILE A N 1
ATOM 2467 C CA A ILE A 1 294 ? 35.797 40.874 14.499 0.50 12.37 320 ILE A CA 1
ATOM 2468 C CA B ILE A 1 294 ? 35.829 40.881 14.470 0.50 11.82 320 ILE A CA 1
ATOM 2469 C C . ILE A 1 294 ? 36.227 42.206 15.149 1.00 11.24 320 ILE A C 1
ATOM 2470 O O . ILE A 1 294 ? 36.114 43.279 14.530 1.00 11.14 320 ILE A O 1
ATOM 2479 N N . LEU A 1 295 ? 36.723 42.147 16.383 1.00 10.41 321 LEU A N 1
ATOM 2480 C CA . LEU A 1 295 ? 37.241 43.322 17.068 1.00 9.60 321 LEU A CA 1
ATOM 2481 C C . LEU A 1 295 ? 38.470 43.865 16.345 1.00 8.88 321 LEU A C 1
ATOM 2482 O O . LEU A 1 295 ? 38.631 45.084 16.193 1.00 10.00 321 LEU A O 1
ATOM 2487 N N . LYS A 1 296 ? 39.364 42.970 15.917 1.00 10.63 322 LYS A N 1
ATOM 2488 C CA . LYS A 1 296 ? 40.523 43.364 15.119 1.00 9.60 322 LYS A CA 1
ATOM 2489 C C . LYS A 1 296 ? 40.133 43.981 13.784 1.00 9.52 322 LYS A C 1
ATOM 2490 O O . LYS A 1 296 ? 40.737 44.962 13.357 1.00 11.18 322 LYS A O 1
ATOM 2496 N N . ILE A 1 297 ? 39.127 43.414 13.128 1.00 10.44 323 ILE A N 1
ATOM 2497 C CA . ILE A 1 297 ? 38.646 43.992 11.875 1.00 10.55 323 ILE A CA 1
ATOM 2498 C C . ILE A 1 297 ? 38.137 45.418 12.099 1.00 10.66 323 ILE A C 1
ATOM 2499 O O . ILE A 1 297 ? 38.433 46.315 11.309 1.00 12.10 323 ILE A O 1
ATOM 2508 N N . ASN A 1 298 ? 37.356 45.647 13.154 1.00 9.87 324 ASN A N 1
ATOM 2509 C CA . ASN A 1 298 ? 36.923 47.003 13.434 1.00 9.06 324 ASN A CA 1
ATOM 2510 C C . ASN A 1 298 ? 38.085 47.952 13.676 1.00 8.94 324 ASN A C 1
ATOM 2511 O O . ASN A 1 298 ? 38.078 49.075 13.180 1.00 10.67 324 ASN A O 1
ATOM 2516 N N . PHE A 1 299 ? 39.054 47.524 14.493 1.00 8.42 325 PHE A N 1
ATOM 2517 C CA . PHE A 1 299 ? 40.029 48.457 15.020 1.00 9.60 325 PHE A CA 1
ATOM 2518 C C . PHE A 1 299 ? 41.213 48.700 14.123 1.00 8.89 325 PHE A C 1
ATOM 2519 O O . PHE A 1 299 ? 41.775 49.777 14.178 1.00 10.35 325 PHE A O 1
ATOM 2527 N N . ASN A 1 300 ? 41.655 47.687 13.377 1.00 10.31 326 ASN A N 1
ATOM 2528 C CA . ASN A 1 300 ? 42.986 47.700 12.730 1.00 9.96 326 ASN A CA 1
ATOM 2529 C C . ASN A 1 300 ? 42.920 48.218 11.302 1.00 10.16 326 ASN A C 1
ATOM 2530 O O . ASN A 1 300 ? 42.466 47.521 10.404 1.00 11.79 326 ASN A O 1
ATOM 2535 N N . HIS A 1 301 ? 43.346 49.458 11.135 1.00 11.26 327 HIS A N 1
ATOM 2536 C CA . HIS A 1 301 ? 43.304 50.157 9.853 1.00 11.34 327 HIS A CA 1
ATOM 2537 C C . HIS A 1 301 ? 44.607 50.893 9.606 1.00 12.76 327 HIS A C 1
ATOM 2538 O O . HIS A 1 301 ? 44.644 52.095 9.433 1.00 17.07 327 HIS A O 1
ATOM 2545 N N . TYR A 1 302 ? 45.691 50.144 9.587 1.00 12.85 328 TYR A N 1
ATOM 2546 C CA . TYR A 1 302 ? 46.991 50.729 9.355 1.00 13.15 328 TYR A CA 1
ATOM 2547 C C . TYR A 1 302 ? 47.773 49.932 8.320 1.00 13.27 328 TYR A C 1
ATOM 2548 O O . TYR A 1 302 ? 48.992 50.042 8.273 1.00 15.45 328 TYR A O 1
ATOM 2557 N N . ASP A 1 303 ? 47.058 49.196 7.476 1.00 13.73 329 ASP A N 1
ATOM 2558 C CA . ASP A 1 303 ? 47.689 48.345 6.467 1.00 14.87 329 ASP A CA 1
ATOM 2559 C C . ASP A 1 303 ? 47.007 48.476 5.117 1.00 14.77 329 ASP A C 1
ATOM 2560 O O . ASP A 1 303 ? 46.563 47.495 4.515 1.00 18.31 329 ASP A O 1
ATOM 2565 N N . PHE A 1 304 ? 46.921 49.708 4.637 1.00 15.21 330 PHE A N 1
ATOM 2566 C CA . PHE A 1 304 ? 46.430 50.011 3.305 1.00 14.45 330 PHE A CA 1
ATOM 2567 C C . PHE A 1 304 ? 47.382 51.011 2.672 1.00 13.86 330 PHE A C 1
ATOM 2568 O O . PHE A 1 304 ? 48.138 51.691 3.357 1.00 14.05 330 PHE A O 1
ATOM 2576 N N . LYS A 1 305 ? 47.371 51.056 1.341 1.00 15.14 331 LYS A N 1
ATOM 2577 C CA . LYS A 1 305 ? 48.211 51.976 0.611 1.00 15.37 331 LYS A CA 1
ATOM 2578 C C . LYS A 1 305 ? 47.666 53.396 0.700 1.00 14.15 331 LYS A C 1
ATOM 2579 O O . LYS A 1 305 ? 46.549 53.654 0.234 1.00 15.86 331 LYS A O 1
ATOM 2585 N N . PRO A 1 306 ? 48.457 54.318 1.267 1.00 13.56 332 PRO A N 1
ATOM 2586 C CA . PRO A 1 306 ? 47.985 55.708 1.293 1.00 13.98 332 PRO A CA 1
ATOM 2587 C C . PRO A 1 306 ? 48.027 56.303 -0.102 1.00 14.54 332 PRO A C 1
ATOM 2588 O O . PRO A 1 306 ? 48.949 56.014 -0.886 1.00 18.29 332 PRO A O 1
ATOM 2592 N N . THR A 1 307 ? 47.021 57.103 -0.421 1.00 13.00 333 THR A N 1
ATOM 2593 C CA . THR A 1 307 ? 46.910 57.756 -1.724 1.00 12.93 333 THR A CA 1
ATOM 2594 C C . THR A 1 307 ? 47.155 59.278 -1.617 1.00 13.63 333 THR A C 1
ATOM 2595 O O . THR A 1 307 ? 46.797 60.046 -2.514 1.00 15.14 333 THR A O 1
ATOM 2599 N N . ALA A 1 308 ? 47.785 59.687 -0.515 1.00 12.57 334 ALA A N 1
ATOM 2600 C CA . ALA A 1 308 ? 48.167 61.066 -0.258 1.00 12.09 334 ALA A CA 1
ATOM 2601 C C . ALA A 1 308 ? 49.270 61.066 0.778 1.00 11.47 334 ALA A C 1
ATOM 2602 O O . ALA A 1 308 ? 49.379 60.116 1.568 1.00 12.08 334 ALA A O 1
ATOM 2604 N N . PRO A 1 309 ? 50.070 62.134 0.819 1.00 10.64 335 PRO A N 1
ATOM 2605 C CA . PRO A 1 309 ? 51.012 62.311 1.916 1.00 10.83 335 PRO A CA 1
ATOM 2606 C C . PRO A 1 309 ? 50.328 62.168 3.264 1.00 10.30 335 PRO A C 1
ATOM 2607 O O . PRO A 1 309 ? 49.222 62.708 3.463 1.00 10.42 335 PRO A O 1
ATOM 2611 N N . LEU A 1 310 ? 51.009 61.485 4.173 1.00 10.19 336 LEU A N 1
ATOM 2612 C CA . LEU A 1 310 ? 50.445 61.070 5.449 1.00 10.13 336 LEU A CA 1
ATOM 2613 C C . LEU A 1 310 ? 51.408 61.373 6.589 1.00 9.82 336 LEU A C 1
ATOM 2614 O O . LEU A 1 310 ? 52.551 60.911 6.577 1.00 11.36 336 LEU A O 1
ATOM 2619 N N . LEU A 1 311 ? 50.901 62.102 7.582 1.00 9.61 337 LEU A N 1
ATOM 2620 C CA . LEU A 1 311 ? 51.651 62.450 8.775 1.00 9.36 337 LEU A CA 1
ATOM 2621 C C . LEU A 1 311 ? 50.947 61.882 10.005 1.00 9.22 337 LEU A C 1
ATOM 2622 O O . LEU A 1 311 ? 49.843 62.286 10.285 1.00 9.80 337 LEU A O 1
ATOM 2627 N N . LEU A 1 312 ? 51.592 60.986 10.744 1.00 9.15 338 LEU A N 1
ATOM 2628 C CA . LEU A 1 312 ? 51.051 60.489 12.000 1.00 8.48 338 LEU A CA 1
ATOM 2629 C C . LEU A 1 312 ? 51.697 61.334 13.090 1.00 9.06 338 LEU A C 1
ATOM 2630 O O . LEU A 1 312 ? 52.900 61.198 13.344 1.00 10.28 338 LEU A O 1
ATOM 2635 N N . VAL A 1 313 ? 50.933 62.230 13.703 1.00 8.26 339 VAL A N 1
ATOM 2636 C CA . VAL A 1 313 ? 51.493 63.189 14.646 1.00 8.38 339 VAL A CA 1
ATOM 2637 C C . VAL A 1 313 ? 50.821 63.065 16.022 1.00 8.16 339 VAL A C 1
ATOM 2638 O O . VAL A 1 313 ? 49.597 63.068 16.125 1.00 8.86 339 VAL A O 1
ATOM 2642 N N . GLY A 1 314 ? 51.650 62.996 17.060 1.00 7.86 340 GLY A N 1
ATOM 2643 C CA . GLY A 1 314 ? 51.182 62.787 18.415 1.00 8.35 340 GLY A CA 1
ATOM 2644 C C . GLY A 1 314 ? 52.223 63.217 19.413 1.00 8.08 340 GLY A C 1
ATOM 2645 O O . GLY A 1 314 ? 53.042 64.100 19.114 1.00 9.20 340 GLY A O 1
ATOM 2646 N N . THR A 1 315 ? 52.210 62.583 20.582 1.00 8.84 341 THR A N 1
ATOM 2647 C CA . THR A 1 315 ? 53.117 62.903 21.659 1.00 8.94 341 THR A CA 1
ATOM 2648 C C . THR A 1 315 ? 53.572 61.626 22.355 1.00 8.54 341 THR A C 1
ATOM 2649 O O . THR A 1 315 ? 52.753 60.784 22.736 1.00 8.52 341 THR A O 1
ATOM 2653 N N . LYS A 1 316 ? 54.879 61.463 22.527 1.00 9.61 342 LYS A N 1
ATOM 2654 C CA . LYS A 1 316 ? 55.421 60.355 23.284 1.00 9.34 342 LYS A CA 1
ATOM 2655 C C . LYS A 1 316 ? 55.044 60.421 24.765 1.00 9.50 342 LYS A C 1
ATOM 2656 O O . LYS A 1 316 ? 55.159 59.419 25.479 1.00 11.53 342 LYS A O 1
ATOM 2662 N N . GLY A 1 317 ? 54.525 61.561 25.207 1.00 9.62 343 GLY A N 1
ATOM 2663 C CA . GLY A 1 317 ? 53.972 61.688 26.558 1.00 9.08 343 GLY A CA 1
ATOM 2664 C C . GLY A 1 317 ? 52.553 61.205 26.715 1.00 8.27 343 GLY A C 1
ATOM 2665 O O . GLY A 1 317 ? 51.982 61.316 27.783 1.00 9.31 343 GLY A O 1
ATOM 2666 N N . ASP A 1 318 ? 51.956 60.694 25.651 1.00 8.59 344 ASP A N 1
ATOM 2667 C CA . ASP A 1 318 ? 50.544 60.316 25.707 1.00 8.47 344 ASP A CA 1
ATOM 2668 C C . ASP A 1 318 ? 50.300 59.183 26.704 1.00 7.27 344 ASP A C 1
ATOM 2669 O O . ASP A 1 318 ? 50.946 58.143 26.599 1.00 9.49 344 ASP A O 1
ATOM 2674 N N . ARG A 1 319 ? 49.370 59.413 27.625 1.00 7.65 345 ARG A N 1
ATOM 2675 C CA . ARG A 1 319 ? 48.900 58.401 28.556 1.00 8.21 345 ARG A CA 1
ATOM 2676 C C . ARG A 1 319 ? 47.483 57.938 28.226 1.00 7.76 345 ARG A C 1
ATOM 2677 O O . ARG A 1 319 ? 46.906 57.160 28.979 1.00 9.29 345 ARG A O 1
ATOM 2685 N N . ASP A 1 320 ? 46.932 58.426 27.109 1.00 7.73 346 ASP A N 1
ATOM 2686 C CA . ASP A 1 320 ? 45.581 58.012 26.690 1.00 7.57 346 ASP A CA 1
ATOM 2687 C C . ASP A 1 320 ? 45.584 56.978 25.578 1.00 7.73 346 ASP A C 1
ATOM 2688 O O . ASP A 1 320 ? 44.745 56.073 25.594 1.00 8.73 346 ASP A O 1
ATOM 2693 N N . VAL A 1 321 ? 46.469 57.143 24.597 1.00 8.32 347 VAL A N 1
ATOM 2694 C CA . VAL A 1 321 ? 46.633 56.213 23.487 1.00 9.55 347 VAL A CA 1
ATOM 2695 C C . VAL A 1 321 ? 48.128 55.941 23.283 1.00 9.22 347 VAL A C 1
ATOM 2696 O O . VAL A 1 321 ? 48.943 56.850 23.428 1.00 9.76 347 VAL A O 1
ATOM 2700 N N . PRO A 1 322 ? 48.495 54.699 22.963 1.00 8.51 348 PRO A N 1
ATOM 2701 C CA . PRO A 1 322 ? 49.897 54.315 23.006 1.00 9.14 348 PRO A CA 1
ATOM 2702 C C . PRO A 1 322 ? 50.678 54.840 21.820 1.00 8.77 348 PRO A C 1
ATOM 2703 O O . PRO A 1 322 ? 50.353 54.551 20.665 1.00 9.48 348 PRO A O 1
ATOM 2707 N N . TYR A 1 323 ? 51.745 55.571 22.087 1.00 9.98 349 TYR A N 1
ATOM 2708 C CA . TYR A 1 323 ? 52.613 56.047 21.015 1.00 10.34 349 TYR A CA 1
ATOM 2709 C C . TYR A 1 323 ? 53.219 54.879 20.251 1.00 11.75 349 TYR A C 1
ATOM 2710 O O . TYR A 1 323 ? 53.471 54.989 19.050 1.00 10.73 349 TYR A O 1
ATOM 2719 N N . ALA A 1 324 ? 53.455 53.754 20.936 1.00 11.54 350 ALA A N 1
ATOM 2720 C CA . ALA A 1 324 ? 53.935 52.549 20.258 1.00 11.51 350 ALA A CA 1
ATOM 2721 C C . ALA A 1 324 ? 53.007 52.125 19.122 1.00 12.20 350 ALA A C 1
ATOM 2722 O O . ALA A 1 324 ? 53.451 51.544 18.136 1.00 12.58 350 ALA A O 1
ATOM 2724 N N . GLY A 1 325 ? 51.711 52.381 19.259 1.00 10.81 351 GLY A N 1
ATOM 2725 C CA . GLY A 1 325 ? 50.792 52.083 18.171 1.00 10.85 351 GLY A CA 1
ATOM 2726 C C . GLY A 1 325 ? 51.063 52.948 16.938 1.00 10.05 351 GLY A C 1
ATOM 2727 O O . GLY A 1 325 ? 51.033 52.472 15.810 1.00 10.60 351 GLY A O 1
ATOM 2728 N N . ALA A 1 326 ? 51.365 54.220 17.163 1.00 10.10 352 ALA A N 1
ATOM 2729 C CA . ALA A 1 326 ? 51.697 55.124 16.047 1.00 10.74 352 ALA A CA 1
ATOM 2730 C C . ALA A 1 326 ? 52.968 54.647 15.343 1.00 10.59 352 ALA A C 1
ATOM 2731 O O . ALA A 1 326 ? 53.049 54.657 14.108 1.00 10.96 352 ALA A O 1
ATOM 2733 N N . GLU A 1 327 ? 53.949 54.204 16.116 1.00 9.92 353 GLU A N 1
ATOM 2734 C CA . GLU A 1 327 ? 55.206 53.717 15.544 1.00 11.01 353 GLU A CA 1
ATOM 2735 C C . GLU A 1 327 ? 54.967 52.474 14.691 1.00 10.94 353 GLU A C 1
ATOM 2736 O O . GLU A 1 327 ? 55.467 52.348 13.563 1.00 12.67 353 GLU A O 1
ATOM 2755 N N . ALA A 1 329 ? 52.074 51.651 13.237 1.00 10.81 355 ALA A N 1
ATOM 2756 C CA . ALA A 1 329 ? 51.322 52.073 12.052 1.00 10.16 355 ALA A CA 1
ATOM 2757 C C . ALA A 1 329 ? 52.256 52.719 11.027 1.00 10.99 355 ALA A C 1
ATOM 2758 O O . ALA A 1 329 ? 52.124 52.471 9.822 1.00 12.18 355 ALA A O 1
ATOM 2760 N N . TYR A 1 330 ? 53.180 53.543 11.503 1.00 10.92 356 TYR A N 1
ATOM 2761 C CA . TYR A 1 330 ? 54.158 54.201 10.619 1.00 11.31 356 TYR A CA 1
ATOM 2762 C C . TYR A 1 330 ? 54.924 53.169 9.779 1.00 12.56 356 TYR A C 1
ATOM 2763 O O . TYR A 1 330 ? 54.976 53.258 8.541 1.00 13.16 356 TYR A O 1
ATOM 2772 N N . HIS A 1 331 ? 55.478 52.154 10.436 1.00 13.36 357 HIS A N 1
ATOM 2773 C CA . HIS A 1 331 ? 56.233 51.150 9.691 1.00 13.55 357 HIS A CA 1
ATOM 2774 C C . HIS A 1 331 ? 55.339 50.382 8.741 1.00 13.63 357 HIS A C 1
ATOM 2775 O O . HIS A 1 331 ? 55.760 50.030 7.643 1.00 15.04 357 HIS A O 1
ATOM 2782 N N . SER A 1 332 ? 54.114 50.110 9.139 1.00 13.12 358 SER A N 1
ATOM 2783 C CA . SER A 1 332 ? 53.178 49.440 8.262 1.00 13.16 358 SER A CA 1
ATOM 2784 C C . SER A 1 332 ? 52.871 50.251 6.991 1.00 13.56 358 SER A C 1
ATOM 2785 O O . SER A 1 332 ? 52.924 49.725 5.881 1.00 13.73 358 SER A O 1
ATOM 2788 N N . PHE A 1 333 ? 52.567 51.535 7.156 1.00 11.90 359 PHE A N 1
ATOM 2789 C CA . PHE A 1 333 ? 52.262 52.363 6.011 1.00 11.70 359 PHE A CA 1
ATOM 2790 C C . PHE A 1 333 ? 53.479 52.571 5.096 1.00 12.72 359 PHE A C 1
ATOM 2791 O O . PHE A 1 333 ? 53.337 52.717 3.886 1.00 13.18 359 PHE A O 1
ATOM 2799 N N . ARG A 1 334 ? 54.663 52.619 5.694 1.00 12.44 360 ARG A N 1
ATOM 2800 C CA . ARG A 1 334 ? 55.902 52.769 4.925 1.00 14.49 360 ARG A CA 1
ATOM 2801 C C . ARG A 1 334 ? 56.171 51.613 3.968 1.00 15.20 360 ARG A C 1
ATOM 2802 O O . ARG A 1 334 ? 56.944 51.793 3.017 1.00 17.87 360 ARG A O 1
ATOM 2810 N N . LYS A 1 335 ? 55.532 50.451 4.166 1.00 15.77 361 LYS A N 1
ATOM 2811 C CA . LYS A 1 335 ? 55.636 49.354 3.183 1.00 15.68 361 LYS A CA 1
ATOM 2812 C C . LYS A 1 335 ? 55.094 49.779 1.820 1.00 16.17 361 LYS A C 1
ATOM 2813 O O . LYS A 1 335 ? 55.482 49.221 0.801 1.00 19.04 361 LYS A O 1
ATOM 2819 N N . TYR A 1 336 ? 54.181 50.752 1.802 1.00 15.82 362 TYR A N 1
ATOM 2820 C CA . TYR A 1 336 ? 53.397 51.100 0.620 1.00 16.30 362 TYR A CA 1
ATOM 2821 C C . TYR A 1 336 ? 53.796 52.424 -0.008 1.00 17.16 362 TYR A C 1
ATOM 2822 O O . TYR A 1 336 ? 53.523 52.644 -1.190 1.00 19.60 362 TYR A O 1
ATOM 2831 N N . SER A 1 337 ? 54.400 53.316 0.771 1.00 17.71 363 SER A N 1
ATOM 2832 C CA . SER A 1 337 ? 54.703 54.665 0.305 1.00 16.66 363 SER A CA 1
ATOM 2833 C C . SER A 1 337 ? 55.839 55.299 1.093 1.00 16.88 363 SER A C 1
ATOM 2834 O O . SER A 1 337 ? 55.955 55.109 2.316 1.00 18.15 363 SER A O 1
ATOM 2837 N N . ASP A 1 338 ? 56.656 56.089 0.393 1.00 17.83 364 ASP A N 1
ATOM 2838 C CA . ASP A 1 338 ? 57.689 56.910 1.007 1.00 16.98 364 ASP A CA 1
ATOM 2839 C C . ASP A 1 338 ? 57.132 58.230 1.557 1.00 16.67 364 ASP A C 1
ATOM 2840 O O . ASP A 1 338 ? 57.803 58.905 2.314 1.00 18.48 364 ASP A O 1
ATOM 2845 N N . PHE A 1 339 ? 55.928 58.600 1.146 1.00 14.85 365 PHE A N 1
ATOM 2846 C CA . PHE A 1 339 ? 55.341 59.882 1.554 1.00 13.36 365 PHE A CA 1
ATOM 2847 C C . PHE A 1 339 ? 54.508 59.721 2.835 1.00 12.02 365 PHE A C 1
ATOM 2848 O O . PHE A 1 339 ? 53.303 59.986 2.891 1.00 13.16 365 PHE A O 1
ATOM 2856 N N . VAL A 1 340 ? 55.219 59.251 3.852 1.00 12.07 366 VAL A N 1
ATOM 2857 C CA . VAL A 1 340 ? 54.672 58.895 5.168 1.00 11.88 366 VAL A CA 1
ATOM 2858 C C . VAL A 1 340 ? 55.704 59.328 6.195 1.00 11.49 366 VAL A C 1
ATOM 2859 O O . VAL A 1 340 ? 56.902 58.985 6.063 1.00 13.24 366 VAL A O 1
ATOM 2863 N N . TRP A 1 341 ? 55.246 60.085 7.184 1.00 11.66 367 TRP A N 1
ATOM 2864 C CA . TRP A 1 341 ? 56.100 60.588 8.242 1.00 11.56 367 TRP A CA 1
ATOM 2865 C C . TRP A 1 341 ? 55.432 60.380 9.593 1.00 11.52 367 TRP A C 1
ATOM 2866 O O . TRP A 1 341 ? 54.215 60.276 9.687 1.00 11.93 367 TRP A O 1
ATOM 2877 N N . ILE A 1 342 ? 56.260 60.367 10.625 1.00 11.10 368 ILE A N 1
ATOM 2878 C CA . ILE A 1 342 ? 55.808 60.288 12.006 1.00 10.73 368 ILE A CA 1
ATOM 2879 C C . ILE A 1 342 ? 56.500 61.408 12.787 1.00 11.38 368 ILE A C 1
ATOM 2880 O O . ILE A 1 342 ? 57.679 61.707 12.575 1.00 12.87 368 ILE A O 1
ATOM 2885 N N . LYS A 1 343 ? 55.736 62.061 13.664 1.00 10.18 369 LYS A N 1
ATOM 2886 C CA . LYS A 1 343 ? 56.234 63.169 14.451 1.00 10.83 369 LYS A CA 1
ATOM 2887 C C . LYS A 1 343 ? 55.657 63.129 15.859 1.00 10.45 369 LYS A C 1
ATOM 2888 O O . LYS A 1 343 ? 54.445 62.986 16.033 1.00 11.19 369 LYS A O 1
ATOM 2894 N N . SER A 1 344 ? 56.543 63.289 16.827 1.00 10.05 370 SER A N 1
ATOM 2895 C CA . SER A 1 344 ? 56.184 63.516 18.225 1.00 9.80 370 SER A CA 1
ATOM 2896 C C . SER A 1 344 ? 56.469 64.963 18.575 1.00 10.46 370 SER A C 1
ATOM 2897 O O . SER A 1 344 ? 57.578 65.473 18.334 1.00 12.29 370 SER A O 1
ATOM 2900 N N . VAL A 1 345 ? 55.483 65.619 19.182 1.00 9.96 371 VAL A N 1
ATOM 2901 C CA . VAL A 1 345 ? 55.620 66.999 19.587 1.00 10.47 371 VAL A CA 1
ATOM 2902 C C . VAL A 1 345 ? 56.269 67.166 20.966 1.00 10.71 371 VAL A C 1
ATOM 2903 O O . VAL A 1 345 ? 56.614 68.306 21.339 1.00 12.92 371 VAL A O 1
ATOM 2907 N N . SER A 1 346 ? 56.461 66.075 21.710 1.00 10.61 372 SER A N 1
ATOM 2908 C CA . SER A 1 346 ? 57.000 66.129 23.064 1.00 10.85 372 SER A CA 1
ATOM 2909 C C . SER A 1 346 ? 57.304 64.734 23.560 1.00 10.74 372 SER A C 1
ATOM 2910 O O . SER A 1 346 ? 56.637 63.769 23.160 1.00 10.99 372 SER A O 1
ATOM 2913 N N . ASP A 1 347 ? 58.279 64.624 24.462 1.00 11.35 373 ASP A N 1
ATOM 2914 C CA . ASP A 1 347 ? 58.485 63.387 25.198 1.00 10.76 373 ASP A CA 1
ATOM 2915 C C . ASP A 1 347 ? 57.546 63.241 26.411 1.00 11.68 373 ASP A C 1
ATOM 2916 O O . ASP A 1 347 ? 57.408 62.143 26.950 1.00 13.33 373 ASP A O 1
ATOM 2921 N N . ALA A 1 348 ? 56.883 64.310 26.846 1.00 11.24 374 ALA A N 1
ATOM 2922 C CA . ALA A 1 348 ? 56.154 64.271 28.116 1.00 11.48 374 ALA A CA 1
ATOM 2923 C C . ALA A 1 348 ? 54.800 64.973 28.148 1.00 10.74 374 ALA A C 1
ATOM 2924 O O . ALA A 1 348 ? 54.015 64.702 29.071 1.00 11.37 374 ALA A O 1
ATOM 2926 N N . LEU A 1 349 ? 54.490 65.856 27.202 1.00 10.07 375 LEU A N 1
ATOM 2927 C CA . LEU A 1 349 ? 53.149 66.459 27.192 1.00 9.76 375 LEU A CA 1
ATOM 2928 C C . LEU A 1 349 ? 52.130 65.343 27.027 1.00 9.02 375 LEU A C 1
ATOM 2929 O O . LEU A 1 349 ? 52.321 64.429 26.224 1.00 9.30 375 LEU A O 1
ATOM 2934 N N . ASP A 1 350 ? 51.044 65.420 27.796 1.00 9.11 376 ASP A N 1
ATOM 2935 C CA . ASP A 1 350 ? 50.004 64.394 27.759 1.00 8.20 376 ASP A CA 1
ATOM 2936 C C . ASP A 1 350 ? 49.028 64.623 26.595 1.00 7.75 376 ASP A C 1
ATOM 2937 O O . ASP A 1 350 ? 49.200 65.518 25.773 1.00 9.10 376 ASP A O 1
ATOM 2942 N N . HIS A 1 351 ? 48.039 63.745 26.484 1.00 8.26 377 HIS A N 1
ATOM 2943 C CA . HIS A 1 351 ? 47.108 63.764 25.348 1.00 7.41 377 HIS A CA 1
ATOM 2944 C C . HIS A 1 351 ? 46.400 65.101 25.204 1.00 8.91 377 HIS A C 1
ATOM 2945 O O . HIS A 1 351 ? 46.092 65.551 24.097 1.00 10.13 377 HIS A O 1
ATOM 2952 N N . VAL A 1 352 ? 46.088 65.723 26.324 1.00 8.05 378 VAL A N 1
ATOM 2953 C CA . VAL A 1 352 ? 45.388 67.002 26.314 1.00 8.94 378 VAL A CA 1
ATOM 2954 C C . VAL A 1 352 ? 46.349 68.169 26.082 1.00 9.10 378 VAL A C 1
ATOM 2955 O O . VAL A 1 352 ? 46.132 69.031 25.224 1.00 9.93 378 VAL A O 1
ATOM 2959 N N . GLN A 1 353 ? 47.420 68.185 26.848 1.00 9.06 379 GLN A N 1
ATOM 2960 C CA . GLN A 1 353 ? 48.395 69.252 26.730 1.00 8.72 379 GLN A CA 1
ATOM 2961 C C . GLN A 1 353 ? 48.996 69.367 25.322 1.00 8.71 379 GLN A C 1
ATOM 2962 O O . GLN A 1 353 ? 49.330 70.463 24.862 1.00 9.39 379 GLN A O 1
ATOM 2968 N N . ALA A 1 354 ? 49.211 68.222 24.680 1.00 8.87 380 ALA A N 1
ATOM 2969 C CA . ALA A 1 354 ? 49.830 68.185 23.366 1.00 7.65 380 ALA A CA 1
ATOM 2970 C C . ALA A 1 354 ? 48.918 68.686 22.260 1.00 8.55 380 ALA A C 1
ATOM 2971 O O . ALA A 1 354 ? 49.391 68.971 21.168 1.00 9.08 380 ALA A O 1
ATOM 2973 N N . HIS A 1 355 ? 47.612 68.741 22.517 1.00 8.38 381 HIS A N 1
ATOM 2974 C CA . HIS A 1 355 ? 46.650 68.968 21.450 1.00 8.91 381 HIS A CA 1
ATOM 2975 C C . HIS A 1 355 ? 46.945 70.215 20.598 1.00 8.79 381 HIS A C 1
ATOM 2976 O O . HIS A 1 355 ? 46.987 70.102 19.373 1.00 8.72 381 HIS A O 1
ATOM 2983 N N . PRO A 1 356 ? 47.166 71.398 21.204 1.00 8.27 382 PRO A N 1
ATOM 2984 C CA . PRO A 1 356 ? 47.401 72.562 20.326 1.00 8.91 382 PRO A CA 1
ATOM 2985 C C . PRO A 1 356 ? 48.709 72.471 19.533 1.00 8.44 382 PRO A C 1
ATOM 2986 O O . PRO A 1 356 ? 48.806 73.020 18.428 1.00 8.54 382 PRO A O 1
ATOM 2990 N N . PHE A 1 357 ? 49.705 71.775 20.086 1.00 7.96 383 PHE A N 1
ATOM 2991 C CA . PHE A 1 357 ? 50.951 71.529 19.365 1.00 8.50 383 PHE A CA 1
ATOM 2992 C C . PHE A 1 357 ? 50.710 70.632 18.155 1.00 8.21 383 PHE A C 1
ATOM 2993 O O . PHE A 1 357 ? 51.242 70.871 17.065 1.00 9.47 383 PHE A O 1
ATOM 3001 N N . VAL A 1 358 ? 49.906 69.593 18.336 1.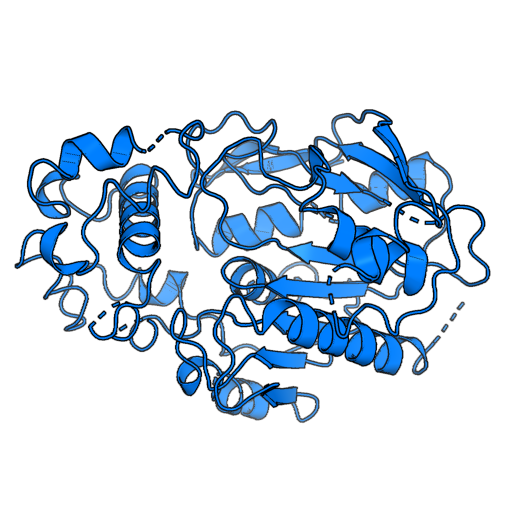00 8.04 384 VAL A N 1
ATOM 3002 C CA . VAL A 1 358 ? 49.531 68.700 17.250 1.00 7.80 384 VAL A CA 1
ATOM 3003 C C . VAL A 1 358 ? 48.719 69.455 16.190 1.00 8.04 384 VAL A C 1
ATOM 3004 O O . VAL A 1 358 ? 48.986 69.288 14.983 1.00 8.50 384 VAL A O 1
ATOM 3008 N N . LEU A 1 359 ? 47.755 70.277 16.611 1.00 7.55 385 LEU A N 1
ATOM 3009 C CA . LEU A 1 359 ? 46.996 71.067 15.637 1.00 7.87 385 LEU A CA 1
ATOM 3010 C C . LEU A 1 359 ? 47.922 71.939 14.778 1.00 8.64 385 LEU A C 1
ATOM 3011 O O . LEU A 1 359 ? 47.724 72.072 13.567 1.00 8.86 385 LEU A O 1
ATOM 3020 N N . LYS A 1 360 ? 48.903 72.565 15.418 1.00 8.49 386 LYS A N 1
ATOM 3021 C CA . LYS A 1 360 ? 49.855 73.421 14.687 1.00 9.75 386 LYS A CA 1
ATOM 3022 C C . LYS A 1 360 ? 50.617 72.612 13.640 1.00 9.69 386 LYS A C 1
ATOM 3023 O O . LYS A 1 360 ? 50.777 73.058 12.497 1.00 10.76 386 LYS A O 1
ATOM 3029 N N . GLU A 1 361 ? 51.047 71.413 14.014 1.00 8.87 387 GLU A N 1
ATOM 3030 C CA . GLU A 1 361 ? 51.707 70.529 13.063 1.00 9.79 387 GLU A CA 1
ATOM 3031 C C . GLU A 1 361 ? 50.814 70.149 11.903 1.00 9.10 387 GLU A C 1
ATOM 3032 O O . GLU A 1 361 ? 51.281 70.040 10.762 1.00 9.83 387 GLU A O 1
ATOM 3038 N N . GLN A 1 362 ? 49.540 69.889 12.182 1.00 8.42 388 GLN A N 1
ATOM 3039 C CA . GLN A 1 362 ? 48.598 69.545 11.112 1.00 8.73 388 GLN A CA 1
ATOM 3040 C C . GLN A 1 362 ? 48.480 70.683 10.104 1.00 9.01 388 GLN A C 1
ATOM 3041 O O . GLN A 1 362 ? 48.586 70.462 8.902 1.00 9.81 388 GLN A O 1
ATOM 3047 N N . VAL A 1 363 ? 48.252 71.889 10.601 1.00 8.74 389 VAL A N 1
ATOM 3048 C CA . VAL A 1 363 ? 48.148 73.056 9.714 1.00 9.70 389 VAL A CA 1
ATOM 3049 C C . VAL A 1 363 ? 49.411 73.228 8.860 1.00 10.32 389 VAL A C 1
ATOM 3050 O O . VAL A 1 363 ? 49.347 73.447 7.661 1.00 10.73 389 VAL A O 1
ATOM 3054 N N . ASP A 1 364 ? 50.564 73.101 9.506 1.00 10.57 390 ASP A N 1
ATOM 3055 C CA . ASP A 1 364 ? 51.834 73.268 8.800 1.00 11.00 390 ASP A CA 1
ATOM 3056 C C . ASP A 1 364 ? 52.032 72.198 7.721 1.00 10.94 390 ASP A C 1
ATOM 3057 O O . ASP A 1 364 ? 52.554 72.481 6.638 1.00 12.11 390 ASP A O 1
ATOM 3062 N N . PHE A 1 365 ? 51.633 70.969 8.014 1.00 10.31 391 PHE A N 1
ATOM 3063 C CA . PHE A 1 365 ? 51.696 69.892 7.040 1.00 10.13 391 PHE A CA 1
ATOM 3064 C C . PHE A 1 365 ? 50.812 70.180 5.831 1.00 8.97 391 PHE A C 1
ATOM 3065 O O . PHE A 1 365 ? 51.245 70.028 4.684 1.00 11.52 391 PHE A O 1
ATOM 3073 N N . PHE A 1 366 ? 49.597 70.638 6.076 1.00 9.29 392 PHE A N 1
ATOM 3074 C CA . PHE A 1 366 ? 48.695 70.955 4.987 1.00 9.75 392 PHE A CA 1
ATOM 3075 C C . PHE A 1 366 ? 49.208 72.111 4.142 1.00 11.15 392 PHE A C 1
ATOM 3076 O O . PHE A 1 366 ? 49.145 72.074 2.906 1.00 11.71 392 PHE A O 1
ATOM 3084 N N . LYS A 1 367 ? 49.787 73.105 4.785 1.00 10.13 393 LYS A N 1
ATOM 3085 C CA . LYS A 1 367 ? 50.365 74.229 4.045 1.00 11.17 393 LYS A CA 1
ATOM 3086 C C . LYS A 1 367 ? 51.495 73.771 3.111 1.00 11.68 393 LYS A C 1
ATOM 3087 O O . LYS A 1 367 ? 51.619 74.270 1.984 1.00 12.70 393 LYS A O 1
ATOM 3093 N N . GLN A 1 368 ? 52.296 72.801 3.560 1.00 12.18 394 GLN A N 1
ATOM 3094 C CA . GLN A 1 368 ? 53.362 72.249 2.744 1.00 11.84 394 GLN A CA 1
ATOM 3095 C C . GLN A 1 368 ? 52.804 71.685 1.452 1.00 12.11 394 GLN A C 1
ATOM 3096 O O . GLN A 1 368 ? 53.374 71.904 0.385 1.00 13.83 394 GLN A O 1
ATOM 3102 N N . PHE A 1 369 ? 51.694 70.967 1.535 1.00 11.08 395 PHE A N 1
ATOM 3103 C CA . PHE A 1 369 ? 51.092 70.354 0.370 1.00 12.25 395 PHE A CA 1
ATOM 3104 C C . PHE A 1 369 ? 50.160 71.270 -0.402 1.00 12.13 395 PHE A C 1
ATOM 3105 O O . PHE A 1 369 ? 49.916 71.033 -1.587 1.00 14.13 395 PHE A O 1
ATOM 3113 N N . GLU A 1 370 ? 49.703 72.343 0.227 1.00 12.31 396 GLU A N 1
ATOM 3114 C CA . GLU A 1 370 ? 48.972 73.394 -0.478 1.00 11.95 396 GLU A CA 1
ATOM 3115 C C . GLU A 1 370 ? 49.860 74.062 -1.529 1.00 12.30 396 GLU A C 1
ATOM 3116 O O . GLU A 1 370 ? 49.397 74.373 -2.621 1.00 13.76 396 GLU A O 1
ATOM 3122 N N . ARG A 1 371 ? 51.116 74.298 -1.165 1.00 12.37 397 ARG A N 1
ATOM 3123 C CA . ARG A 1 371 ? 52.048 75.138 -1.962 1.00 12.48 397 ARG A CA 1
ATOM 3124 C C . ARG A 1 371 ? 52.951 74.345 -2.902 1.00 13.93 397 ARG A C 1
ATOM 3125 O O . ARG A 1 371 ? 54.015 74.817 -3.333 1.00 15.19 397 ARG A O 1
ATOM 3133 N N . GLN A 1 372 ? 52.492 73.165 -3.285 1.00 12.77 398 GLN A N 1
ATOM 3134 C CA . GLN A 1 372 ? 53.108 72.429 -4.379 1.00 13.72 398 GLN A CA 1
ATOM 3135 C C . GLN A 1 372 ? 51.994 71.714 -5.117 1.00 14.01 398 GLN A C 1
ATOM 3136 O O . GLN A 1 372 ? 50.858 71.598 -4.624 1.00 15.65 398 GLN A O 1
ATOM 3142 N N . GLU A 1 373 ? 52.307 71.238 -6.314 1.00 15.13 399 GLU A N 1
ATOM 3143 C CA A GLU A 1 373 ? 51.300 70.576 -7.113 0.50 16.07 399 GLU A CA 1
ATOM 3144 C CA B GLU A 1 373 ? 51.326 70.669 -7.225 0.50 17.21 399 GLU A CA 1
ATOM 3145 C C . GLU A 1 373 ? 50.000 71.430 -7.127 1.00 18.54 399 GLU A C 1
ATOM 3146 O O . GLU A 1 373 ? 48.915 70.873 -7.021 1.00 22.39 399 GLU A O 1
ATOM 3157 N N . ALA A 1 374 ? 50.105 72.771 -7.211 1.00 17.35 400 ALA A N 1
ATOM 3158 C CA . ALA A 1 374 ? 48.924 73.648 -7.108 1.00 16.85 400 ALA A CA 1
ATOM 3159 C C . ALA A 1 374 ? 48.617 74.295 -8.476 1.00 17.52 400 ALA A C 1
ATOM 3160 O O . ALA A 1 374 ? 49.497 74.938 -9.102 1.00 17.54 400 ALA A O 1
ATOM 3167 N N . ASN A 1 376 ? 45.068 76.215 -10.656 1.00 27.28 402 ASN A N 1
ATOM 3168 C CA . ASN A 1 376 ? 43.695 76.755 -10.542 1.00 29.13 402 ASN A CA 1
ATOM 3169 C C . ASN A 1 376 ? 42.610 75.862 -11.157 1.00 30.58 402 ASN A C 1
ATOM 3170 O O . ASN A 1 376 ? 42.815 75.244 -12.208 1.00 32.31 402 ASN A O 1
#

CATH classification: 3.40.50.1820 (+1 more: 1.10.260.160)

Solvent-accessible surface area: 14943 Å² total

Foldseek 3Di:
DWWDDKDWPAKAQLVNLCVLLVVPPSNPFDFDFIKTKIKTWTWFADLVGDTWIFIKMDMGDPDPDAEEAEEEFEADDLAQAPFHSNPDSVNSNQCSRVPRGLPYYIGRAACHDPIPDQAGQQLFLPRLQGRSVSVVNNVVVCVVVVNGHDLEYEYEYEESRLSSQLNLCCCVPVVVRDYAEYEYEHYAAFLLQLVLCCLPDLCSLVSVLSNVVSCCVSPVPDVALCQFFPPPLSVVSVVSGNPNDSVRVSVVDDRDNVNGTDCVNVVCSNVVNPPCSVVSRVRRHRLADANNYQYEYEYALQESNHHVVSVCSQVRNVVRDPSYYYYHPYNHQYSVRCVVVSVVVSSVRSVVSDPPPHD

Organism: Legionella pneumophila subsp. pneumophila (strain Philadelphia 1 / ATCC 33152 / DSM 7513) (NCBI:txid272624)

InterPro domains:
  IPR005152 Lipase, secreted [PIRSF029171] (1-402)
  IPR005152 Lipase, secreted [PTHR34853] (51-361)
  IPR029058 Alpha/Beta hydrolase fold [G3DSA:3.40.50.1820] (63-377)
  IPR029058 Alpha/Beta hydrolase fold [SSF53474] (125-395)

B-factor: mean 13.89, std 7.49, range [5.86, 47.13]